Protein AF-A0A1S3TSR1-F1 (afdb_monomer_lite)

Structure (mmCIF, N/CA/C/O backbone):
data_AF-A0A1S3TSR1-F1
#
_entry.id   AF-A0A1S3TSR1-F1
#
loop_
_atom_site.group_PDB
_atom_site.id
_atom_site.type_symbol
_atom_site.label_atom_id
_atom_site.label_alt_id
_atom_site.label_comp_id
_atom_site.label_asym_id
_atom_site.label_entity_id
_atom_site.label_seq_id
_atom_site.pdbx_PDB_ins_code
_atom_site.Cartn_x
_atom_site.Cartn_y
_atom_site.Cartn_z
_atom_site.occupancy
_atom_site.B_iso_or_equiv
_atom_site.auth_seq_id
_atom_site.auth_comp_id
_atom_site.auth_asym_id
_atom_site.auth_atom_id
_atom_site.pdbx_PDB_model_num
ATOM 1 N N . MET A 1 1 ? 0.450 21.584 -17.424 1.00 34.44 1 MET A N 1
ATOM 2 C CA . MET A 1 1 ? 1.096 20.413 -16.794 1.00 34.44 1 MET A CA 1
ATOM 3 C C . MET A 1 1 ? 2.466 20.289 -17.422 1.00 34.44 1 MET A C 1
ATOM 5 O O . MET A 1 1 ? 2.518 20.176 -18.638 1.00 34.44 1 MET A O 1
ATOM 9 N N . VAL A 1 2 ? 3.541 20.398 -16.644 1.00 27.66 2 VAL A N 1
ATOM 10 C CA . VAL A 1 2 ? 4.898 20.204 -17.174 1.00 27.66 2 VAL A CA 1
ATOM 11 C C . VAL A 1 2 ? 5.293 18.773 -16.838 1.00 27.66 2 VAL A C 1
ATOM 13 O O . VAL A 1 2 ? 5.391 18.411 -15.665 1.00 27.66 2 VAL A O 1
ATOM 16 N N . VAL A 1 3 ? 5.418 17.942 -17.868 1.00 35.00 3 VAL A N 1
ATOM 17 C CA . VAL A 1 3 ? 5.901 16.567 -17.733 1.00 35.00 3 VAL A CA 1
ATOM 18 C C . VAL A 1 3 ? 7.404 16.619 -17.929 1.00 35.00 3 VAL A C 1
ATOM 20 O O . VAL A 1 3 ? 7.873 16.960 -19.011 1.00 35.00 3 VAL A O 1
ATOM 23 N N . LEU A 1 4 ? 8.148 16.324 -16.868 1.00 39.81 4 LEU A N 1
ATOM 24 C CA . LEU A 1 4 ? 9.600 16.228 -16.929 1.00 39.81 4 LEU A CA 1
ATOM 25 C C . LEU A 1 4 ? 9.956 14.748 -17.038 1.00 39.81 4 LEU A C 1
ATOM 27 O O . LEU A 1 4 ? 9.658 13.955 -16.141 1.00 39.81 4 LEU A O 1
ATOM 31 N N . GLN A 1 5 ? 10.553 14.383 -18.169 1.00 39.59 5 GLN A N 1
ATOM 32 C CA . GLN A 1 5 ? 11.158 13.071 -18.356 1.00 39.59 5 GLN A CA 1
ATOM 33 C C . GLN A 1 5 ? 12.508 13.074 -17.643 1.00 39.59 5 GLN A C 1
ATOM 35 O O . GLN A 1 5 ? 13.312 13.987 -17.828 1.00 39.59 5 GLN A O 1
ATOM 40 N N . SER A 1 6 ? 12.722 12.098 -16.766 1.00 49.84 6 SER A N 1
ATOM 41 C CA . SER A 1 6 ? 13.842 12.101 -15.825 1.00 49.84 6 SER A CA 1
ATOM 42 C C . SER A 1 6 ? 14.567 10.759 -15.835 1.00 49.84 6 SER A C 1
ATOM 44 O O . SER A 1 6 ? 13.942 9.699 -15.896 1.00 49.84 6 SER A O 1
ATOM 46 N N . PHE A 1 7 ? 15.898 10.849 -15.786 1.00 45.28 7 PHE A N 1
ATOM 47 C CA . PHE A 1 7 ? 16.837 9.730 -15.725 1.00 45.28 7 PHE A CA 1
ATOM 48 C C . PHE A 1 7 ? 17.006 9.179 -14.298 1.00 45.28 7 PHE A C 1
ATOM 50 O O . PHE A 1 7 ? 16.954 7.970 -14.100 1.00 45.28 7 PHE A O 1
ATOM 57 N N . ASP A 1 8 ? 17.155 10.059 -13.301 1.00 57.78 8 ASP A N 1
ATOM 58 C CA . ASP A 1 8 ? 17.333 9.689 -11.893 1.00 57.78 8 ASP A CA 1
ATOM 59 C C . ASP A 1 8 ? 16.329 10.445 -11.017 1.00 57.78 8 ASP A C 1
ATOM 61 O O . ASP A 1 8 ? 16.453 11.646 -10.749 1.00 57.78 8 ASP A O 1
ATOM 65 N N . ARG A 1 9 ? 15.289 9.725 -10.587 1.00 58.91 9 ARG A N 1
ATOM 66 C CA . ARG A 1 9 ? 14.217 10.285 -9.763 1.00 58.91 9 ARG A CA 1
ATOM 67 C C . ARG A 1 9 ? 14.725 10.725 -8.390 1.00 58.91 9 ARG A C 1
ATOM 69 O O . ARG A 1 9 ? 14.186 11.685 -7.853 1.00 58.91 9 ARG A O 1
ATOM 76 N N . GLY A 1 10 ? 15.719 10.041 -7.820 1.00 55.44 10 GLY A N 1
ATOM 77 C CA . GLY A 1 10 ? 16.229 10.322 -6.477 1.00 55.44 10 GLY A CA 1
ATOM 78 C C . GLY A 1 10 ? 17.026 11.621 -6.435 1.00 55.44 10 GLY A C 1
ATOM 79 O O . GLY A 1 10 ? 16.745 12.487 -5.608 1.00 55.44 10 GLY A O 1
ATOM 80 N N . VAL A 1 11 ? 17.953 11.791 -7.380 1.00 55.34 11 VAL A N 1
ATOM 81 C CA . VAL A 1 11 ? 18.793 12.997 -7.485 1.00 55.34 11 VAL A CA 1
ATOM 82 C C . VAL A 1 11 ? 17.956 14.232 -7.816 1.00 55.34 11 VAL A C 1
ATOM 84 O O . VAL A 1 11 ? 18.128 15.280 -7.195 1.00 55.34 11 VAL A O 1
ATOM 87 N N . ILE A 1 12 ? 16.993 14.109 -8.736 1.00 58.31 12 ILE A N 1
ATOM 88 C CA . ILE A 1 12 ? 16.106 15.229 -9.076 1.00 58.31 12 ILE A CA 1
ATOM 89 C C . ILE A 1 12 ? 15.157 15.546 -7.925 1.00 58.31 12 ILE A C 1
ATOM 91 O O . ILE A 1 12 ? 14.891 16.718 -7.692 1.00 58.31 12 ILE A O 1
ATOM 95 N N . GLN A 1 13 ? 14.671 14.548 -7.180 1.00 57.19 13 GLN A N 1
ATOM 96 C CA . GLN A 1 13 ? 13.851 14.801 -5.996 1.00 57.19 13 GLN A CA 1
ATOM 97 C C . GLN A 1 13 ? 14.652 15.516 -4.897 1.00 57.19 13 GLN A C 1
ATOM 99 O O . GLN A 1 13 ? 14.123 16.445 -4.297 1.00 57.19 13 GLN A O 1
ATOM 104 N N . GLY A 1 14 ? 15.920 15.146 -4.690 1.00 57.59 14 GLY A N 1
ATOM 105 C CA . GLY A 1 14 ? 16.826 15.856 -3.780 1.00 57.59 14 GLY A CA 1
ATOM 106 C C . GLY A 1 14 ? 17.041 17.311 -4.201 1.00 57.59 14 GLY A C 1
ATOM 107 O O . GLY A 1 14 ? 16.763 18.223 -3.429 1.00 57.59 14 GLY A O 1
ATOM 108 N N . TRP A 1 15 ? 17.397 17.538 -5.469 1.00 61.75 15 TRP A N 1
ATOM 109 C CA . TRP A 1 15 ? 17.515 18.888 -6.032 1.00 61.75 15 TRP A CA 1
ATOM 110 C C . TRP A 1 15 ? 16.208 19.692 -5.923 1.00 61.75 15 TRP A C 1
ATOM 112 O O . TRP A 1 15 ? 16.219 20.891 -5.652 1.00 61.75 15 TRP A O 1
ATOM 122 N N . TRP A 1 16 ? 15.062 19.034 -6.101 1.00 61.59 16 TRP A N 1
ATOM 123 C CA . TRP A 1 16 ? 13.738 19.644 -5.991 1.00 61.59 16 TRP A CA 1
ATOM 124 C C . TRP A 1 16 ? 13.422 20.142 -4.579 1.00 61.59 16 TRP A C 1
ATOM 126 O O . TRP A 1 16 ? 12.788 21.191 -4.401 1.00 61.59 16 TRP A O 1
ATOM 136 N N . ASP A 1 17 ? 13.837 19.366 -3.582 1.00 64.75 17 ASP A N 1
ATOM 137 C CA . ASP A 1 17 ? 13.679 19.704 -2.176 1.00 64.75 17 ASP A CA 1
ATOM 138 C C . ASP A 1 17 ? 14.650 20.835 -1.782 1.00 64.75 17 ASP A C 1
ATOM 140 O O . ASP A 1 17 ? 14.232 21.764 -1.084 1.00 64.75 17 ASP A O 1
ATOM 144 N N . ASP A 1 18 ? 15.870 20.851 -2.337 1.00 68.19 18 ASP A N 1
ATOM 145 C CA . ASP A 1 18 ? 16.856 21.930 -2.151 1.00 68.19 18 ASP A CA 1
ATOM 146 C C . ASP A 1 18 ? 16.359 23.285 -2.685 1.00 68.19 18 ASP A C 1
ATOM 148 O O . ASP A 1 18 ? 16.509 24.315 -2.024 1.00 68.19 18 ASP A O 1
ATOM 152 N N . ILE A 1 19 ? 15.693 23.301 -3.846 1.00 65.75 19 ILE A N 1
ATOM 153 C CA . ILE A 1 19 ? 15.094 24.527 -4.412 1.00 65.75 19 ILE A CA 1
ATOM 154 C C . ILE A 1 19 ? 13.716 24.863 -3.815 1.00 65.75 19 ILE A C 1
ATOM 156 O O . ILE A 1 19 ? 13.018 25.750 -4.315 1.00 65.75 19 ILE A O 1
ATOM 160 N N . GLN A 1 20 ? 13.280 24.143 -2.773 1.00 66.44 20 GLN A N 1
ATOM 161 C CA . GLN A 1 20 ? 11.970 24.303 -2.126 1.00 66.44 20 GLN A CA 1
ATOM 162 C C . GLN A 1 20 ? 10.791 24.315 -3.111 1.00 66.44 20 GLN A C 1
ATOM 164 O O . GLN A 1 20 ? 9.777 24.989 -2.889 1.00 66.44 20 GLN A O 1
ATOM 169 N N . LYS A 1 21 ? 10.901 23.564 -4.213 1.00 63.91 21 LYS A N 1
ATOM 170 C CA . LYS A 1 21 ? 9.884 23.512 -5.277 1.00 63.91 21 LYS A CA 1
ATOM 171 C C . LYS A 1 21 ? 9.586 24.878 -5.918 1.00 63.91 21 LYS A C 1
ATOM 173 O O . LYS A 1 21 ? 8.453 25.103 -6.361 1.00 63.91 21 LYS A O 1
ATOM 178 N N . ARG A 1 22 ? 10.564 25.787 -5.971 1.00 68.12 22 ARG A N 1
ATOM 179 C CA . ARG A 1 22 ? 10.449 27.087 -6.649 1.00 68.12 22 ARG A CA 1
ATOM 180 C C . ARG A 1 22 ? 11.323 27.148 -7.895 1.00 68.12 22 ARG A C 1
ATOM 182 O O . ARG A 1 22 ? 12.413 26.586 -7.919 1.00 68.12 22 ARG A O 1
ATOM 189 N N . TYR A 1 23 ? 10.850 27.847 -8.923 1.00 55.62 23 TYR A N 1
ATOM 190 C CA . TYR A 1 23 ? 11.657 28.160 -10.097 1.00 55.62 23 TYR A CA 1
ATOM 191 C C . TYR A 1 23 ? 12.872 29.005 -9.680 1.00 55.62 23 TYR A C 1
ATOM 193 O O . TYR A 1 23 ? 12.676 30.035 -9.031 1.00 55.62 23 TYR A O 1
ATOM 201 N N . PRO A 1 24 ? 14.102 28.624 -10.066 1.00 52.28 24 PRO A N 1
ATOM 202 C CA . PRO A 1 24 ? 15.311 29.355 -9.679 1.00 52.28 24 PRO A CA 1
ATOM 203 C C . PRO A 1 24 ? 15.335 30.814 -10.151 1.00 52.28 24 PRO A C 1
ATOM 205 O O . PRO A 1 24 ? 15.912 31.663 -9.483 1.00 52.28 24 PRO A O 1
ATOM 208 N N . GLU A 1 25 ? 14.695 31.107 -11.286 1.00 56.38 25 GLU A N 1
ATOM 209 C CA . GLU A 1 25 ? 14.712 32.439 -11.903 1.00 56.38 25 GLU A CA 1
ATOM 210 C C . GLU A 1 25 ? 13.485 33.284 -11.547 1.00 56.38 25 GLU A C 1
ATOM 212 O O . GLU A 1 25 ? 13.599 34.487 -11.330 1.00 56.38 25 GLU A O 1
ATOM 217 N N . THR A 1 26 ? 12.301 32.669 -11.475 1.00 64.00 26 THR A N 1
ATOM 218 C CA . THR A 1 26 ? 11.035 33.396 -11.279 1.00 64.00 26 THR A CA 1
ATOM 219 C C . THR A 1 26 ? 10.489 33.293 -9.856 1.00 64.00 26 THR A C 1
ATOM 221 O O . THR A 1 26 ? 9.516 33.967 -9.530 1.00 64.00 26 THR A O 1
ATOM 224 N N . TYR A 1 27 ? 11.090 32.457 -9.000 1.00 65.00 27 TYR A N 1
ATOM 225 C CA . TYR A 1 27 ? 10.651 32.154 -7.629 1.00 65.00 27 TYR A CA 1
ATOM 226 C C . TYR A 1 27 ? 9.207 31.637 -7.499 1.00 65.00 27 TYR A C 1
ATOM 228 O O . TYR A 1 27 ? 8.696 31.475 -6.386 1.00 65.00 27 TYR A O 1
ATOM 236 N N . GLU A 1 28 ? 8.544 31.322 -8.612 1.00 64.12 28 GLU A N 1
ATOM 237 C CA . GLU A 1 28 ? 7.201 30.756 -8.610 1.00 64.12 28 GLU A CA 1
ATOM 238 C C . GLU A 1 28 ? 7.218 29.297 -8.143 1.00 64.12 28 GLU A C 1
ATOM 240 O O . GLU A 1 28 ? 8.151 28.546 -8.417 1.00 64.12 28 GLU A O 1
ATOM 245 N N . VAL A 1 29 ? 6.171 28.867 -7.438 1.00 58.09 29 VAL A N 1
ATOM 246 C CA . VAL A 1 29 ? 6.057 27.488 -6.944 1.00 58.09 29 VAL A CA 1
ATOM 247 C C . VAL A 1 29 ? 5.534 26.578 -8.054 1.00 58.09 29 VAL A C 1
ATOM 249 O O . VAL A 1 29 ? 4.511 26.870 -8.682 1.00 58.09 29 VAL A O 1
ATOM 252 N N . PHE A 1 30 ? 6.186 25.437 -8.263 1.00 52.12 30 PHE A N 1
ATOM 253 C CA . PHE A 1 30 ? 5.723 24.427 -9.209 1.00 52.12 30 PHE A CA 1
ATOM 254 C C . PHE A 1 30 ? 4.353 23.864 -8.797 1.00 52.12 30 PHE A C 1
ATOM 256 O O . PHE A 1 30 ? 4.220 23.179 -7.784 1.00 52.12 30 PHE A O 1
ATOM 263 N N . LYS A 1 31 ? 3.317 24.134 -9.603 1.00 46.41 31 LYS A N 1
ATOM 264 C CA . LYS A 1 31 ? 1.931 23.744 -9.285 1.00 46.41 31 LYS A CA 1
ATOM 265 C C . LYS A 1 31 ? 1.630 22.267 -9.573 1.00 46.41 31 LYS A C 1
ATOM 267 O O . LYS A 1 31 ? 0.867 21.661 -8.830 1.00 46.41 31 LYS A O 1
ATOM 272 N N . HIS A 1 32 ? 2.234 21.672 -10.609 1.00 45.09 32 HIS A N 1
ATOM 273 C CA . HIS A 1 32 ? 2.012 20.270 -10.999 1.00 45.09 32 HIS A CA 1
ATOM 274 C C . HIS A 1 32 ? 3.241 19.672 -11.694 1.00 45.09 32 HIS A C 1
ATOM 276 O O . HIS A 1 32 ? 3.494 19.989 -12.858 1.00 45.09 32 HIS A O 1
ATOM 282 N N . CYS A 1 33 ? 3.950 18.772 -11.008 1.00 46.09 33 CYS A N 1
ATOM 283 C CA . CYS A 1 33 ? 5.111 18.068 -11.552 1.00 46.09 33 CYS A CA 1
ATOM 284 C C . CYS A 1 33 ? 4.938 16.564 -11.372 1.00 46.09 33 CYS A C 1
ATOM 286 O O . CYS A 1 33 ? 4.858 16.059 -10.253 1.00 46.09 33 CYS A O 1
ATOM 288 N N . VAL A 1 34 ? 4.850 15.862 -12.498 1.00 46.03 34 VAL A N 1
ATOM 289 C CA . VAL A 1 34 ? 4.818 14.402 -12.558 1.00 46.03 34 VAL A CA 1
ATOM 290 C C . VAL A 1 34 ? 6.132 13.976 -13.193 1.00 46.03 34 VAL A C 1
ATOM 292 O O . VAL A 1 34 ? 6.377 14.276 -14.360 1.00 46.03 34 VAL A O 1
ATOM 295 N N . LEU A 1 35 ? 6.986 13.325 -12.403 1.00 48.75 35 LEU A N 1
ATOM 296 C CA . LEU A 1 35 ? 8.205 12.696 -12.901 1.00 48.75 35 LEU A CA 1
ATOM 297 C C . LEU A 1 35 ? 7.817 11.360 -13.527 1.00 48.75 35 LEU A C 1
ATOM 299 O O . LEU A 1 35 ? 7.278 10.488 -12.841 1.00 48.75 35 LEU A O 1
ATOM 303 N N . VAL A 1 36 ? 8.071 11.223 -14.824 1.00 43.84 36 VAL A N 1
ATOM 304 C CA . VAL A 1 36 ? 7.844 9.977 -15.558 1.00 43.84 36 VAL A CA 1
ATOM 305 C C . VAL A 1 36 ? 9.209 9.333 -15.817 1.00 43.84 36 VAL A C 1
ATOM 307 O O . VAL A 1 36 ? 10.061 9.988 -16.427 1.00 43.84 36 VAL A O 1
ATOM 310 N N . PRO A 1 37 ? 9.445 8.092 -15.349 1.00 48.28 37 PRO A N 1
ATOM 311 C CA . PRO A 1 37 ? 10.683 7.372 -15.632 1.00 48.28 37 PRO A CA 1
ATOM 312 C C . PRO A 1 37 ? 10.842 7.159 -17.138 1.00 48.28 37 PRO A C 1
ATOM 314 O O . PRO A 1 37 ? 9.899 6.716 -17.796 1.00 48.28 37 PRO A O 1
ATOM 317 N N . HIS A 1 38 ? 12.025 7.444 -17.683 1.00 52.28 38 HIS A N 1
ATOM 318 C CA . HIS A 1 38 ? 12.330 7.187 -19.091 1.00 52.28 38 HIS A CA 1
ATOM 319 C C . HIS A 1 38 ? 13.396 6.090 -19.216 1.00 52.28 38 HIS A C 1
ATOM 321 O O . HIS A 1 38 ? 14.578 6.370 -19.403 1.00 52.28 38 HIS A O 1
ATOM 327 N N . PHE A 1 39 ? 12.979 4.825 -19.119 1.00 52.81 39 PHE A N 1
ATOM 328 C CA . PHE A 1 39 ? 13.877 3.656 -19.091 1.00 52.81 39 PHE A CA 1
ATOM 329 C C . PHE A 1 39 ? 14.803 3.550 -20.316 1.00 52.81 39 PHE A C 1
ATOM 331 O O . PHE A 1 39 ? 15.956 3.154 -20.191 1.00 52.81 39 PHE A O 1
ATOM 338 N N . LEU A 1 40 ? 14.352 3.989 -21.496 1.00 50.41 40 LEU A N 1
ATOM 339 C CA . LEU A 1 40 ? 15.194 4.046 -22.700 1.00 50.41 40 LEU A CA 1
ATOM 340 C C . LEU A 1 40 ? 16.336 5.062 -22.574 1.00 50.41 40 LEU A C 1
ATOM 342 O O . LEU A 1 40 ? 17.454 4.803 -23.002 1.00 50.41 40 LEU A O 1
ATOM 346 N N . LEU A 1 41 ? 16.052 6.203 -21.941 1.00 56.62 41 LEU A N 1
ATOM 347 C CA . LEU A 1 41 ? 17.056 7.235 -21.675 1.00 56.62 41 LEU A CA 1
ATOM 348 C C . LEU A 1 41 ? 17.984 6.744 -20.561 1.00 56.62 41 LEU A C 1
ATOM 350 O O . LEU A 1 41 ? 19.174 7.037 -20.576 1.00 56.62 41 LEU A O 1
ATOM 354 N N . GLN A 1 42 ? 17.446 5.938 -19.639 1.00 55.16 42 GLN A N 1
ATOM 355 C CA . GLN A 1 42 ? 18.217 5.273 -18.604 1.00 55.16 42 GLN A CA 1
ATOM 356 C C . GLN A 1 42 ? 19.276 4.327 -19.167 1.00 55.16 42 GLN A C 1
ATOM 358 O O . GLN A 1 42 ? 20.449 4.411 -18.802 1.00 55.16 42 GLN A O 1
ATOM 363 N N . ASN A 1 43 ? 18.882 3.483 -20.113 1.00 55.94 43 ASN A N 1
ATOM 364 C CA . ASN A 1 43 ? 19.804 2.568 -20.774 1.00 55.94 43 ASN A CA 1
ATOM 365 C C . ASN A 1 43 ? 20.824 3.330 -21.627 1.00 55.94 43 ASN A C 1
ATOM 367 O O . ASN A 1 43 ? 22.017 3.084 -21.502 1.00 55.94 43 ASN A O 1
ATOM 371 N N . GLN A 1 44 ? 20.387 4.336 -22.392 1.00 64.00 44 GLN A N 1
ATOM 372 C CA . GLN A 1 44 ? 21.291 5.143 -23.220 1.00 64.00 44 GLN A CA 1
ATOM 373 C C . GLN A 1 44 ? 22.344 5.902 -22.407 1.00 64.00 44 GLN A C 1
ATOM 375 O O . GLN A 1 44 ? 23.513 5.923 -22.789 1.00 64.00 44 GLN A O 1
ATOM 380 N N . ILE A 1 45 ? 21.961 6.506 -21.280 1.00 63.81 45 ILE A N 1
ATOM 381 C CA . ILE A 1 45 ? 22.913 7.181 -20.391 1.00 63.81 45 ILE A CA 1
ATOM 382 C C . ILE A 1 45 ? 23.817 6.153 -19.703 1.00 63.81 45 ILE A C 1
ATOM 384 O O . ILE A 1 45 ? 25.012 6.400 -19.580 1.00 63.81 45 ILE A O 1
ATOM 388 N N . SER A 1 46 ? 23.298 4.981 -19.316 1.00 63.12 46 SER A N 1
ATOM 389 C CA . SER A 1 46 ? 24.125 3.908 -18.751 1.00 63.12 46 SER A CA 1
ATOM 390 C C . SER A 1 46 ? 25.184 3.410 -19.731 1.00 63.12 46 SER A C 1
ATOM 392 O O . SER A 1 46 ? 26.351 3.273 -19.362 1.00 63.12 46 SER A O 1
ATOM 394 N N . ASP A 1 47 ? 24.802 3.198 -20.985 1.00 70.31 47 ASP A N 1
ATOM 395 C CA . ASP A 1 47 ? 25.710 2.744 -22.033 1.00 70.31 47 ASP A CA 1
ATOM 396 C C . ASP A 1 47 ? 26.731 3.826 -22.391 1.00 70.31 47 ASP A C 1
ATOM 398 O O . ASP A 1 47 ? 27.920 3.533 -22.522 1.00 70.31 47 ASP A O 1
ATOM 402 N N . TRP A 1 48 ? 26.308 5.092 -22.447 1.00 79.38 48 TRP A N 1
ATOM 403 C CA . TRP A 1 48 ? 27.220 6.219 -22.627 1.00 79.38 48 TRP A CA 1
ATOM 404 C C . TRP A 1 48 ? 28.229 6.326 -21.475 1.00 79.38 48 TRP A C 1
ATOM 406 O O . TRP A 1 48 ? 29.425 6.461 -21.726 1.00 79.38 48 TRP A O 1
ATOM 416 N N . CYS A 1 49 ? 27.784 6.204 -20.223 1.00 71.75 49 CYS A N 1
ATOM 417 C CA . CYS A 1 49 ? 28.647 6.227 -19.040 1.00 71.75 49 CYS A CA 1
ATOM 418 C C . CYS A 1 49 ? 29.699 5.107 -19.074 1.00 71.75 49 CYS A C 1
ATOM 420 O O . CYS A 1 49 ? 30.885 5.384 -18.889 1.00 71.75 49 CYS A O 1
ATOM 422 N N . LYS A 1 50 ? 29.299 3.871 -19.414 1.00 79.12 50 LYS A N 1
ATOM 423 C CA . LYS A 1 50 ? 30.224 2.733 -19.585 1.00 79.12 50 LYS A CA 1
ATOM 424 C C . LYS A 1 50 ? 31.251 2.982 -20.689 1.00 79.12 50 LYS A C 1
ATOM 426 O O . LYS A 1 50 ? 32.432 2.709 -20.495 1.00 79.12 50 LYS A O 1
ATOM 431 N N . LEU A 1 51 ? 30.811 3.509 -21.833 1.00 79.62 51 LEU A N 1
ATOM 432 C CA . LEU A 1 51 ? 31.681 3.796 -22.979 1.00 79.62 51 LEU A CA 1
ATOM 433 C C . LEU A 1 51 ? 32.680 4.927 -22.702 1.00 79.62 51 LEU A C 1
ATOM 435 O O . LEU A 1 51 ? 33.768 4.927 -23.272 1.00 79.62 51 LEU A O 1
ATOM 439 N N . ASN A 1 52 ? 32.325 5.874 -21.832 1.00 82.88 52 ASN A N 1
ATOM 440 C CA . ASN A 1 52 ? 33.149 7.043 -21.519 1.00 82.88 52 ASN A CA 1
ATOM 441 C C . ASN A 1 52 ? 33.891 6.929 -20.176 1.00 82.88 52 ASN A C 1
ATOM 443 O O . ASN A 1 52 ? 34.547 7.884 -19.768 1.00 82.88 52 ASN A O 1
ATOM 447 N N . GLY A 1 53 ? 33.801 5.783 -19.487 1.00 77.62 53 GLY A N 1
ATOM 448 C CA . GLY A 1 53 ? 34.451 5.568 -18.188 1.00 77.62 53 GLY A CA 1
ATOM 449 C C . GLY A 1 53 ? 33.959 6.518 -17.092 1.00 77.62 53 GLY A C 1
ATOM 450 O O . GLY A 1 53 ? 34.712 6.845 -16.179 1.00 77.62 53 GLY A O 1
ATOM 451 N N . VAL A 1 54 ? 32.720 7.003 -17.209 1.00 76.81 54 VAL A N 1
ATOM 452 C CA . VAL A 1 54 ? 32.083 7.873 -16.218 1.00 76.81 54 VAL A CA 1
ATOM 453 C C . VAL A 1 54 ? 31.241 6.997 -15.305 1.00 76.81 54 VAL A C 1
ATOM 455 O O . VAL A 1 54 ? 30.259 6.405 -15.753 1.00 76.81 54 VAL A O 1
ATOM 458 N N . ASP A 1 55 ? 31.601 6.932 -14.027 1.00 65.44 55 ASP A N 1
ATOM 459 C CA . ASP A 1 55 ? 30.787 6.235 -13.038 1.00 65.44 55 ASP A CA 1
ATOM 460 C C . ASP A 1 55 ? 29.451 6.962 -12.861 1.00 65.44 55 ASP A C 1
ATOM 462 O O . ASP A 1 55 ? 29.388 8.171 -12.617 1.00 65.44 55 ASP A O 1
ATOM 466 N N . LEU A 1 56 ? 28.360 6.212 -12.996 1.00 60.50 56 LEU A N 1
ATOM 467 C CA . LEU A 1 56 ? 27.039 6.699 -12.621 1.00 60.50 56 LEU A CA 1
ATOM 468 C C . LEU A 1 56 ? 27.049 7.051 -11.132 1.00 60.50 56 LEU A C 1
ATOM 470 O O . LEU A 1 56 ? 27.605 6.272 -10.355 1.00 60.50 56 LEU A O 1
ATOM 474 N N . PRO A 1 57 ? 26.415 8.165 -10.709 1.00 52.81 57 PRO A N 1
ATOM 475 C CA . PRO A 1 57 ? 26.226 8.433 -9.296 1.00 52.81 57 PRO A CA 1
ATOM 476 C C . PRO A 1 57 ? 25.456 7.254 -8.708 1.00 52.81 57 PRO A C 1
ATOM 478 O O . PRO A 1 57 ? 24.255 7.095 -8.919 1.00 52.81 57 PRO A O 1
ATOM 481 N N . THR A 1 58 ? 26.161 6.379 -7.999 1.00 45.84 58 THR A N 1
ATOM 482 C CA . THR A 1 58 ? 25.519 5.367 -7.182 1.00 45.84 58 THR A CA 1
ATOM 483 C C . THR A 1 58 ? 24.682 6.140 -6.182 1.00 45.84 58 THR A C 1
ATOM 485 O O . THR A 1 58 ? 25.234 6.921 -5.404 1.00 45.84 58 THR A O 1
ATOM 488 N N . THR A 1 59 ? 23.361 5.951 -6.184 1.00 49.41 59 THR A N 1
ATOM 489 C CA . THR A 1 59 ? 22.571 6.212 -4.981 1.00 49.41 59 THR A CA 1
ATOM 490 C C . THR A 1 59 ? 23.261 5.432 -3.876 1.00 49.41 59 THR A C 1
ATOM 492 O O . THR A 1 59 ? 23.125 4.211 -3.825 1.00 49.41 59 THR A O 1
ATOM 495 N N . HIS A 1 60 ? 24.089 6.106 -3.077 1.00 45.53 60 HIS A N 1
ATOM 496 C CA . HIS A 1 60 ? 24.715 5.506 -1.916 1.00 45.53 60 HIS A CA 1
ATOM 497 C C . HIS A 1 60 ? 23.553 5.043 -1.045 1.00 45.53 60 HIS A C 1
ATOM 499 O O . HIS A 1 60 ? 22.844 5.867 -0.465 1.00 45.53 60 HIS A O 1
ATOM 505 N N . GLU A 1 61 ? 23.282 3.735 -1.052 1.00 54.94 61 GLU A N 1
ATOM 506 C CA . GLU A 1 61 ? 22.320 3.146 -0.136 1.00 54.94 61 GLU A CA 1
ATOM 507 C C . GLU A 1 61 ? 22.826 3.509 1.259 1.00 54.94 61 GLU A C 1
ATOM 509 O O . GLU A 1 61 ? 23.933 3.139 1.642 1.00 54.94 61 GLU A O 1
ATOM 514 N N . GLU A 1 62 ? 22.061 4.334 1.969 1.00 63.72 62 GLU A N 1
ATOM 515 C CA . GLU A 1 62 ? 22.396 4.810 3.305 1.00 63.72 62 GLU A CA 1
ATOM 516 C C . GLU A 1 62 ? 22.645 3.593 4.206 1.00 63.72 62 GLU A C 1
ATOM 518 O O . GLU A 1 62 ? 21.709 2.889 4.606 1.00 63.72 62 GLU A O 1
ATOM 523 N N . GLU A 1 63 ? 23.917 3.295 4.478 1.00 69.25 63 GLU A N 1
ATOM 524 C CA . GLU A 1 63 ? 24.283 2.140 5.284 1.00 69.25 63 GLU A CA 1
ATOM 525 C C . GLU A 1 63 ? 23.825 2.363 6.725 1.00 69.25 63 GLU A C 1
ATOM 527 O O . GLU A 1 63 ? 24.336 3.210 7.459 1.00 69.25 63 GLU A O 1
ATOM 532 N N . LEU A 1 64 ? 22.840 1.573 7.152 1.00 83.56 64 LEU A N 1
ATOM 533 C CA . LEU A 1 64 ? 22.354 1.629 8.524 1.00 83.56 64 LEU A CA 1
ATOM 534 C C . LEU A 1 64 ? 23.440 1.191 9.506 1.00 83.56 64 LEU A C 1
ATOM 536 O O . LEU A 1 64 ? 23.934 0.051 9.449 1.00 83.56 64 LEU A O 1
ATOM 540 N N . THR A 1 65 ? 23.697 2.049 10.496 1.00 88.38 65 THR A N 1
ATOM 541 C CA . THR A 1 65 ? 24.536 1.704 11.644 1.00 88.38 65 THR A CA 1
ATOM 542 C C . THR A 1 65 ? 23.987 0.462 12.353 1.00 88.38 65 THR A C 1
ATOM 544 O O . THR A 1 65 ? 22.789 0.142 12.323 1.00 88.38 65 THR A O 1
ATOM 547 N N . LYS A 1 66 ? 24.880 -0.284 13.012 1.00 88.00 66 LYS A N 1
ATOM 548 C CA . LYS A 1 66 ? 24.494 -1.466 13.795 1.00 88.00 66 LYS A CA 1
ATOM 549 C C . LYS A 1 66 ? 23.486 -1.111 14.895 1.00 88.00 66 LYS A C 1
ATOM 551 O O . LYS A 1 66 ? 22.564 -1.880 15.141 1.00 88.00 66 LYS A O 1
ATOM 556 N N . GLU A 1 67 ? 23.632 0.063 15.500 1.00 88.81 67 GLU A N 1
ATOM 557 C CA . GLU A 1 67 ? 22.745 0.577 16.546 1.00 88.81 67 GLU A CA 1
ATOM 558 C C . GLU A 1 67 ? 21.330 0.828 16.024 1.00 88.81 67 GLU A C 1
ATOM 560 O O . GLU A 1 67 ? 20.370 0.323 16.607 1.00 88.81 67 GLU A O 1
ATOM 565 N N . THR A 1 68 ? 21.183 1.512 14.884 1.00 88.75 68 THR A N 1
ATOM 566 C CA . THR A 1 68 ? 19.867 1.751 14.274 1.00 8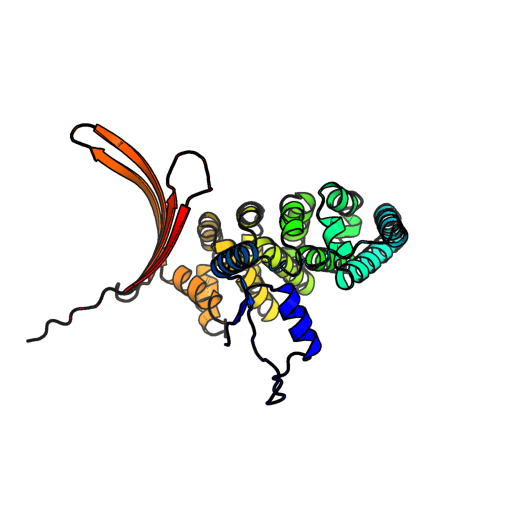8.75 68 THR A CA 1
ATOM 567 C C . THR A 1 68 ? 19.189 0.436 13.897 1.00 88.75 68 THR A C 1
ATOM 569 O O . THR A 1 68 ? 18.004 0.249 14.170 1.00 88.75 68 THR A O 1
ATOM 572 N N . ARG A 1 69 ? 19.943 -0.521 13.342 1.00 90.69 69 ARG A N 1
ATOM 573 C CA . ARG A 1 69 ? 19.420 -1.857 13.018 1.00 90.69 69 ARG A CA 1
ATOM 574 C C . ARG A 1 69 ? 18.935 -2.601 14.266 1.00 90.69 69 ARG A C 1
ATOM 576 O O . ARG A 1 69 ? 17.845 -3.168 14.244 1.00 90.69 69 ARG A O 1
ATOM 583 N N . ASN A 1 70 ? 19.703 -2.566 15.355 1.00 91.62 70 ASN A N 1
ATOM 584 C CA . ASN A 1 70 ? 19.309 -3.177 16.627 1.00 91.62 70 ASN A CA 1
ATOM 585 C C . ASN A 1 70 ? 18.066 -2.504 17.225 1.00 91.62 70 ASN A C 1
ATOM 587 O O . ASN A 1 70 ? 17.193 -3.201 17.738 1.00 91.62 70 ASN A O 1
ATOM 591 N N . SER A 1 71 ? 17.957 -1.176 17.113 1.00 94.25 71 SER A N 1
ATOM 592 C CA . SER A 1 71 ? 16.765 -0.437 17.542 1.00 94.25 71 SER A CA 1
ATOM 593 C C . SER A 1 71 ? 15.519 -0.898 16.779 1.00 94.25 71 SER A C 1
ATOM 595 O O . SER A 1 71 ? 14.516 -1.249 17.394 1.00 94.25 71 SER A O 1
ATOM 597 N N . ILE A 1 72 ? 15.600 -1.028 15.449 1.00 94.69 72 ILE A N 1
ATOM 598 C CA . ILE A 1 72 ? 14.481 -1.520 14.624 1.00 94.69 72 ILE A CA 1
ATOM 599 C C . ILE A 1 72 ? 14.069 -2.937 15.031 1.00 94.69 72 ILE A C 1
ATOM 601 O O . ILE A 1 72 ? 12.879 -3.215 15.159 1.00 94.69 72 ILE A O 1
ATOM 605 N N . ILE A 1 73 ? 15.032 -3.829 15.278 1.00 93.06 73 ILE A N 1
ATOM 606 C CA . ILE A 1 73 ? 14.741 -5.192 15.749 1.00 93.06 73 ILE A CA 1
ATOM 607 C C . ILE A 1 73 ? 14.025 -5.153 17.108 1.00 93.06 73 ILE A C 1
ATOM 609 O O . ILE A 1 73 ? 13.031 -5.854 17.292 1.00 93.06 73 ILE A O 1
ATOM 613 N N . ALA A 1 74 ? 14.469 -4.302 18.037 1.00 94.69 74 ALA A N 1
ATOM 614 C CA . ALA A 1 74 ? 13.807 -4.129 19.328 1.00 94.69 74 ALA A CA 1
ATOM 615 C C . ALA A 1 74 ? 12.373 -3.584 19.180 1.00 94.69 74 ALA A C 1
ATOM 617 O O . ALA A 1 74 ? 11.475 -4.026 19.896 1.00 94.69 74 ALA A O 1
ATOM 618 N N . LEU A 1 75 ? 12.128 -2.670 18.233 1.00 96.94 75 LEU A N 1
ATOM 619 C CA . LEU A 1 75 ? 10.781 -2.178 17.923 1.00 96.94 75 LEU A CA 1
ATOM 620 C C . LEU A 1 75 ? 9.885 -3.283 17.358 1.00 96.94 75 LEU A C 1
ATOM 622 O O . LEU A 1 75 ? 8.741 -3.411 17.787 1.00 96.94 75 LEU A O 1
ATOM 626 N N . LEU A 1 76 ? 10.405 -4.126 16.465 1.00 94.94 76 LEU A N 1
ATOM 627 C CA . LEU A 1 76 ? 9.658 -5.276 15.946 1.00 94.94 76 LEU A CA 1
ATOM 628 C C . LEU A 1 76 ? 9.301 -6.272 17.056 1.00 94.94 76 LEU A C 1
ATOM 630 O O . LEU A 1 76 ? 8.187 -6.781 17.080 1.00 94.94 76 LEU A O 1
ATOM 634 N N . MET A 1 77 ? 10.190 -6.495 18.028 1.00 93.12 77 MET A N 1
ATOM 635 C CA . MET A 1 77 ? 9.870 -7.317 19.202 1.00 93.12 77 MET A CA 1
ATOM 636 C C . MET A 1 77 ? 8.766 -6.692 20.067 1.00 93.12 77 MET A C 1
ATOM 638 O O . MET A 1 77 ? 7.904 -7.412 20.571 1.00 93.12 77 MET A O 1
ATOM 642 N N . LYS A 1 78 ? 8.744 -5.358 20.207 1.00 94.25 78 LYS A N 1
ATOM 643 C CA . LYS A 1 78 ? 7.681 -4.642 20.934 1.00 94.25 78 LYS A CA 1
ATOM 644 C C . LYS A 1 78 ? 6.303 -4.775 20.276 1.00 94.25 78 LYS A C 1
ATOM 646 O O . LYS A 1 78 ? 5.303 -4.673 20.983 1.00 94.25 78 LYS A O 1
ATOM 651 N N . LEU A 1 79 ? 6.228 -5.068 18.973 1.00 93.44 79 LEU A N 1
ATOM 652 C CA . LEU A 1 79 ? 4.955 -5.380 18.307 1.00 93.44 79 LEU A CA 1
ATOM 653 C C . LEU A 1 79 ? 4.310 -6.672 18.831 1.00 93.44 79 LEU A C 1
ATOM 655 O O . LEU A 1 79 ? 3.116 -6.869 18.639 1.00 93.44 79 LEU A O 1
ATOM 659 N N . SER A 1 80 ? 5.055 -7.540 19.515 1.00 91.81 80 SER A N 1
ATOM 660 C CA . SER A 1 80 ? 4.519 -8.755 20.149 1.00 91.81 80 SER A CA 1
ATOM 661 C C . SER A 1 80 ? 4.100 -8.551 21.610 1.00 91.81 80 SER A C 1
ATOM 663 O O . SER A 1 80 ? 3.707 -9.515 22.264 1.00 91.81 80 SER A O 1
ATOM 665 N N . LEU A 1 81 ? 4.224 -7.330 22.146 1.00 90.50 81 LEU A N 1
ATOM 666 C CA . LEU A 1 81 ? 3.890 -7.000 23.535 1.00 90.50 81 LEU A CA 1
ATOM 667 C C . LEU A 1 81 ? 2.456 -6.450 23.644 1.00 90.50 81 LEU A C 1
ATOM 669 O O . LEU A 1 81 ? 1.593 -6.789 22.834 1.00 90.50 81 LEU A O 1
ATOM 673 N N . SER A 1 82 ? 2.164 -5.641 24.667 1.00 89.50 82 SER A N 1
ATOM 674 C CA . SER A 1 82 ? 0.809 -5.138 24.893 1.00 89.50 82 SER A CA 1
ATOM 675 C C . SER A 1 82 ? 0.454 -3.974 23.957 1.00 89.50 82 SER A C 1
ATOM 677 O O . SER A 1 82 ? 1.320 -3.360 23.332 1.00 89.50 82 SER A O 1
ATOM 679 N N . THR A 1 83 ? -0.841 -3.688 23.794 1.00 88.12 83 THR A N 1
ATOM 680 C CA . THR A 1 83 ? -1.347 -2.743 22.779 1.00 88.12 83 THR A CA 1
ATOM 681 C C . THR A 1 83 ? -0.693 -1.347 22.826 1.00 88.12 83 THR A C 1
ATOM 683 O O . THR A 1 83 ? -0.409 -0.797 21.759 1.00 88.12 83 THR A O 1
ATOM 686 N N . PRO A 1 84 ? -0.409 -0.743 24.000 1.00 90.06 84 PRO A N 1
ATOM 687 C CA . PRO A 1 84 ? 0.358 0.500 24.086 1.00 90.06 84 PRO A CA 1
ATOM 688 C C . PRO A 1 84 ? 1.786 0.396 23.533 1.00 90.06 84 PRO A C 1
ATOM 690 O O . PRO A 1 84 ? 2.198 1.277 22.775 1.00 90.06 84 PRO A O 1
ATOM 693 N N . GLU A 1 85 ? 2.535 -0.669 23.845 1.00 92.56 85 GLU A N 1
ATOM 694 C CA . GLU A 1 85 ? 3.871 -0.890 23.277 1.00 92.56 85 GLU A CA 1
ATOM 695 C C . GLU A 1 85 ? 3.803 -1.124 21.770 1.00 92.56 85 GLU A C 1
ATOM 697 O O . GLU A 1 85 ? 4.635 -0.578 21.044 1.00 92.56 85 GLU A O 1
ATOM 702 N N . GLN A 1 86 ? 2.798 -1.866 21.292 1.00 92.62 86 GLN A N 1
ATOM 703 C CA . GLN A 1 86 ? 2.566 -2.069 19.860 1.00 92.62 86 GLN A CA 1
ATOM 704 C C . GLN A 1 86 ? 2.362 -0.731 19.140 1.00 92.62 86 GLN A C 1
ATOM 706 O O . GLN A 1 86 ? 3.031 -0.454 18.143 1.00 92.62 86 GLN A O 1
ATOM 711 N N . LYS A 1 87 ? 1.471 0.125 19.664 1.00 92.69 87 LYS A N 1
ATOM 712 C CA . LYS A 1 87 ? 1.206 1.465 19.115 1.00 92.69 87 LYS A CA 1
ATOM 713 C C . LYS A 1 87 ? 2.460 2.339 19.125 1.00 92.69 87 LYS A C 1
ATOM 715 O O . LYS A 1 87 ? 2.776 2.971 18.118 1.00 92.69 87 LYS A O 1
ATOM 720 N N . GLY A 1 88 ? 3.185 2.366 20.245 1.00 94.38 88 GLY A N 1
ATOM 721 C CA . GLY A 1 88 ? 4.421 3.140 20.377 1.00 94.38 88 GLY A CA 1
ATOM 722 C C . GLY A 1 88 ? 5.493 2.695 19.383 1.00 94.38 88 GLY A C 1
ATOM 723 O O . GLY A 1 88 ? 6.063 3.526 18.677 1.00 94.38 88 GLY A O 1
ATOM 724 N N . ALA A 1 89 ? 5.708 1.383 19.269 1.00 96.38 89 ALA A N 1
ATOM 725 C CA . ALA A 1 89 ? 6.680 0.814 18.346 1.00 96.38 89 ALA A CA 1
ATOM 726 C C . ALA A 1 89 ? 6.327 1.102 16.882 1.00 96.38 89 ALA A C 1
ATOM 728 O O . ALA A 1 89 ? 7.197 1.494 16.105 1.00 96.38 89 ALA A O 1
ATOM 729 N N . LEU A 1 90 ? 5.051 0.969 16.510 1.00 96.12 90 LEU A N 1
ATOM 730 C CA . LEU A 1 90 ? 4.597 1.247 15.151 1.00 96.12 90 LEU A CA 1
ATOM 731 C C . LEU A 1 90 ? 4.791 2.721 14.767 1.00 96.12 90 LEU A C 1
ATOM 733 O O . LEU A 1 90 ? 5.281 3.011 13.673 1.00 96.12 90 LEU A O 1
ATOM 737 N N . LYS A 1 91 ? 4.475 3.655 15.673 1.00 95.88 91 LYS A N 1
ATOM 738 C CA . LYS A 1 91 ? 4.706 5.093 15.456 1.00 95.88 91 LYS A CA 1
ATOM 739 C C . LYS A 1 91 ? 6.184 5.416 15.265 1.00 95.88 91 LYS A C 1
ATOM 741 O O . LYS A 1 91 ? 6.531 6.203 14.385 1.00 95.88 91 LYS A O 1
ATOM 746 N N . GLU A 1 92 ? 7.060 4.799 16.051 1.00 96.56 92 GLU A N 1
ATOM 747 C CA . GLU A 1 92 ? 8.505 4.992 15.919 1.00 96.56 92 GLU A CA 1
ATOM 748 C C . GLU A 1 92 ? 9.031 4.424 14.591 1.00 96.56 92 GLU A C 1
ATOM 750 O O . GLU A 1 92 ? 9.754 5.112 13.867 1.00 96.56 92 GLU A O 1
ATOM 755 N N . LEU A 1 93 ? 8.574 3.230 14.194 1.00 97.12 93 LEU A N 1
ATOM 756 C CA . LEU A 1 93 ? 8.877 2.655 12.878 1.00 97.12 93 LEU A CA 1
ATOM 757 C C . LEU A 1 93 ? 8.420 3.571 11.732 1.00 97.12 93 LEU A C 1
ATOM 759 O O . LEU A 1 93 ? 9.164 3.748 10.767 1.00 97.12 93 LEU A O 1
ATOM 763 N N . CYS A 1 94 ? 7.246 4.205 11.844 1.00 94.88 94 CYS A N 1
ATOM 764 C CA . CYS A 1 94 ? 6.769 5.177 10.854 1.00 94.88 94 CYS A CA 1
ATOM 765 C C . CYS A 1 94 ? 7.731 6.359 10.699 1.00 94.88 94 CYS A C 1
ATOM 767 O O . CYS A 1 94 ? 8.060 6.733 9.572 1.00 94.88 94 CYS A O 1
ATOM 769 N N . GLN A 1 95 ? 8.182 6.938 11.816 1.00 93.94 95 GLN A N 1
ATOM 770 C CA . GLN A 1 95 ? 9.098 8.082 11.817 1.00 93.94 95 GLN A CA 1
ATOM 771 C C . GLN A 1 95 ? 10.465 7.715 11.230 1.00 93.94 95 GLN A C 1
ATOM 773 O O . GLN A 1 95 ? 11.037 8.487 10.457 1.00 93.94 95 GLN A O 1
ATOM 778 N N . LEU A 1 96 ? 10.973 6.524 11.556 1.00 93.69 96 LEU A N 1
ATOM 779 C CA . LEU A 1 96 ? 12.233 6.013 11.016 1.00 93.69 96 LEU A CA 1
ATOM 780 C C . LEU A 1 96 ? 12.139 5.766 9.504 1.00 93.69 96 LEU A C 1
ATOM 782 O O . LEU A 1 96 ? 12.990 6.241 8.752 1.00 93.69 96 LEU A O 1
ATOM 786 N N . ALA A 1 97 ? 11.075 5.101 9.044 1.00 91.69 97 ALA A N 1
ATOM 787 C CA . ALA A 1 97 ? 10.844 4.836 7.623 1.00 91.69 97 ALA A CA 1
ATOM 788 C C . ALA A 1 97 ? 10.603 6.115 6.805 1.00 91.69 97 ALA A C 1
ATOM 790 O O . ALA A 1 97 ? 10.915 6.151 5.615 1.00 91.69 97 ALA A O 1
ATOM 791 N N . GLN A 1 98 ? 10.071 7.173 7.424 1.00 90.44 98 GLN A N 1
ATOM 792 C CA . GLN A 1 98 ? 9.924 8.481 6.789 1.00 90.44 98 GLN A CA 1
ATOM 793 C C . GLN A 1 98 ? 11.290 9.140 6.539 1.00 90.44 98 GLN A C 1
ATOM 795 O 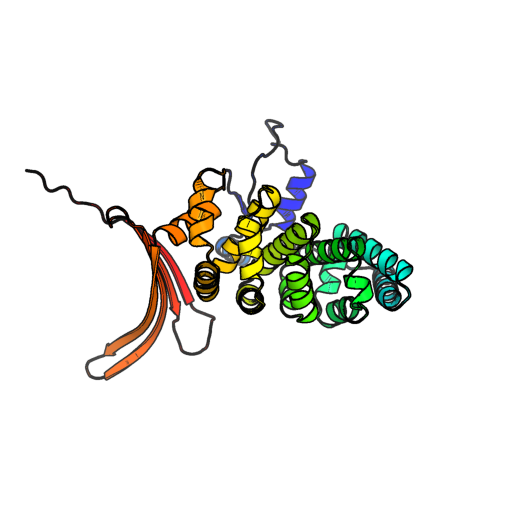O . GLN A 1 98 ? 11.542 9.638 5.442 1.00 90.44 98 GLN A O 1
ATOM 800 N N . ARG A 1 99 ? 12.172 9.140 7.546 1.00 87.69 99 ARG A N 1
ATOM 801 C CA . ARG A 1 99 ? 13.412 9.937 7.550 1.00 87.69 99 ARG A CA 1
ATOM 802 C C . ARG A 1 99 ? 14.613 9.248 6.912 1.00 87.69 99 ARG A C 1
ATOM 804 O O . ARG A 1 99 ? 15.472 9.945 6.393 1.00 87.69 99 ARG A O 1
ATOM 811 N N . SER A 1 100 ? 14.676 7.918 6.943 1.00 85.56 100 SER A N 1
ATOM 812 C CA . SER A 1 100 ? 15.854 7.170 6.493 1.00 85.56 100 SER A CA 1
ATOM 813 C C . SER A 1 100 ? 15.521 6.226 5.345 1.00 85.56 100 SER A C 1
ATOM 815 O O . SER A 1 100 ? 14.598 5.406 5.411 1.00 85.56 100 SER A O 1
ATOM 817 N N . SER A 1 101 ? 16.305 6.342 4.277 1.00 85.69 101 SER A N 1
ATOM 818 C CA . SER A 1 101 ? 16.218 5.453 3.122 1.00 85.69 101 SER A CA 1
ATOM 819 C C . SER A 1 101 ? 16.725 4.054 3.456 1.00 85.69 101 SER A C 1
ATOM 821 O O . SER A 1 101 ? 16.085 3.078 3.065 1.00 85.69 101 SER A O 1
ATOM 823 N N . GLY A 1 102 ? 17.775 3.956 4.278 1.00 87.75 102 GLY A N 1
ATOM 824 C CA . GLY A 1 102 ? 18.315 2.686 4.755 1.00 87.75 102 GLY A CA 1
ATOM 825 C C . GLY A 1 102 ? 17.282 1.866 5.531 1.00 87.75 102 GLY A C 1
ATOM 826 O O . GLY A 1 102 ? 17.193 0.649 5.354 1.00 87.75 102 GLY A O 1
ATOM 827 N N . VAL A 1 103 ? 16.432 2.525 6.334 1.00 90.25 103 VAL A N 1
ATOM 828 C CA . VAL A 1 103 ? 15.318 1.860 7.040 1.00 90.25 103 VAL A CA 1
ATOM 829 C C . VAL A 1 103 ? 14.333 1.268 6.045 1.00 90.25 103 VAL A C 1
ATOM 831 O O . VAL A 1 103 ? 13.952 0.110 6.190 1.00 90.25 103 VAL A O 1
ATOM 834 N N . ARG A 1 104 ? 13.953 2.015 5.004 1.00 92.44 104 ARG A N 1
ATOM 835 C CA . ARG A 1 104 ? 13.074 1.484 3.955 1.00 92.44 104 ARG A CA 1
ATOM 836 C C . ARG A 1 104 ? 13.720 0.282 3.268 1.00 92.44 104 ARG A C 1
ATOM 838 O O . ARG A 1 104 ? 13.062 -0.746 3.156 1.00 92.44 104 ARG A O 1
ATOM 845 N N . THR A 1 105 ? 14.994 0.368 2.887 1.00 90.06 105 THR A N 1
ATOM 846 C CA . THR A 1 105 ? 15.731 -0.738 2.250 1.00 90.06 105 THR A CA 1
ATOM 847 C C . THR A 1 105 ? 15.777 -1.988 3.130 1.00 90.06 105 THR A C 1
ATOM 849 O O . THR A 1 105 ? 15.646 -3.101 2.626 1.00 90.06 105 THR A O 1
ATOM 852 N N . LEU A 1 106 ? 15.894 -1.834 4.454 1.00 90.75 106 LEU A N 1
ATOM 853 C CA . LEU A 1 106 ? 15.892 -2.963 5.387 1.00 90.75 106 LEU A CA 1
ATOM 854 C C . LEU A 1 106 ? 14.602 -3.795 5.297 1.00 90.75 106 LEU A C 1
ATOM 856 O O . LEU A 1 106 ? 14.671 -5.022 5.347 1.00 90.75 106 LEU A O 1
ATOM 860 N N . PHE A 1 107 ? 13.448 -3.146 5.129 1.00 92.12 107 PHE A N 1
ATOM 861 C CA . PHE A 1 107 ? 12.153 -3.816 4.958 1.00 92.12 107 PHE A CA 1
ATOM 862 C C . PHE A 1 107 ? 11.937 -4.398 3.549 1.00 92.12 107 PHE A C 1
ATOM 864 O O . PHE A 1 107 ? 10.920 -5.044 3.310 1.00 92.12 107 PHE A O 1
ATOM 871 N N . GLY A 1 108 ? 12.900 -4.263 2.634 1.00 87.50 108 GLY A N 1
ATOM 872 C CA . GLY A 1 108 ? 12.919 -4.930 1.328 1.00 87.50 108 GLY A CA 1
ATOM 873 C C . GLY A 1 108 ? 13.283 -6.414 1.392 1.00 87.50 108 GLY A C 1
ATOM 874 O O . GLY A 1 108 ? 14.011 -6.906 0.536 1.00 87.50 108 GLY A O 1
ATOM 875 N N . LYS A 1 109 ? 12.849 -7.117 2.443 1.00 88.75 109 LYS A N 1
ATOM 876 C CA . LYS A 1 109 ? 13.086 -8.548 2.672 1.00 88.75 109 LYS A CA 1
ATOM 877 C C . LYS A 1 109 ? 11.834 -9.175 3.269 1.00 88.75 109 LYS A C 1
ATOM 879 O O . LYS A 1 109 ? 11.293 -8.634 4.234 1.00 88.75 109 LYS A O 1
ATOM 884 N N . ILE A 1 110 ? 11.452 -10.355 2.777 1.00 88.19 110 ILE A N 1
ATOM 885 C CA . ILE A 1 110 ? 10.264 -11.102 3.236 1.00 88.19 110 ILE A CA 1
ATOM 886 C C . ILE A 1 110 ? 10.247 -11.238 4.764 1.00 88.19 110 ILE A C 1
ATOM 888 O O . ILE A 1 110 ? 9.280 -10.832 5.399 1.00 88.19 110 ILE A O 1
ATOM 892 N N . GLN A 1 111 ? 11.360 -11.665 5.371 1.00 91.25 111 GLN A N 1
ATOM 893 C CA . GLN A 1 111 ? 11.456 -11.855 6.823 1.00 91.25 111 GLN A CA 1
ATOM 894 C C . GLN A 1 111 ? 11.127 -10.590 7.633 1.00 91.25 111 GLN A C 1
ATOM 896 O O . GLN A 1 111 ? 10.551 -10.670 8.714 1.00 91.25 111 GLN A O 1
ATOM 901 N N . MET A 1 112 ? 11.495 -9.407 7.136 1.00 93.19 112 MET A N 1
ATOM 902 C CA . MET A 1 112 ? 11.228 -8.152 7.844 1.00 93.19 112 MET A CA 1
ATOM 903 C C . MET A 1 112 ? 9.749 -7.773 7.766 1.00 93.19 112 MET A C 1
ATOM 905 O O . MET A 1 112 ? 9.191 -7.287 8.750 1.00 93.19 112 MET A O 1
ATOM 909 N N . ILE A 1 113 ? 9.108 -8.041 6.626 1.00 94.44 113 ILE A N 1
ATOM 910 C CA . ILE A 1 113 ? 7.662 -7.877 6.460 1.00 94.44 113 ILE A CA 1
ATOM 911 C C . ILE A 1 113 ? 6.900 -8.871 7.345 1.00 94.44 113 ILE A C 1
ATOM 913 O O . ILE A 1 113 ? 5.946 -8.493 8.022 1.00 94.44 113 ILE A O 1
ATOM 917 N N . GLU A 1 114 ? 7.349 -10.123 7.416 1.00 92.62 114 GLU A N 1
ATOM 918 C CA . GLU A 1 114 ? 6.762 -11.130 8.302 1.00 92.62 114 GLU A CA 1
ATOM 919 C C . GLU A 1 114 ? 6.899 -10.746 9.775 1.00 92.62 114 GLU A C 1
ATOM 921 O O . GLU A 1 114 ? 5.923 -10.829 10.516 1.00 92.62 114 GLU A O 1
ATOM 926 N N . ASN A 1 115 ? 8.061 -10.240 10.192 1.00 92.94 115 ASN A N 1
ATOM 927 C CA . ASN A 1 115 ? 8.274 -9.769 11.562 1.00 92.94 115 ASN A CA 1
ATOM 928 C C . ASN A 1 115 ? 7.393 -8.559 11.915 1.00 92.94 115 ASN A C 1
ATOM 930 O O . ASN A 1 115 ? 7.035 -8.391 13.078 1.00 92.94 115 ASN A O 1
ATOM 934 N N . LEU A 1 116 ? 7.034 -7.724 10.933 1.00 94.81 116 LEU A N 1
ATOM 935 C CA . LEU A 1 116 ? 6.083 -6.626 11.113 1.00 94.81 116 LEU A CA 1
ATOM 936 C C . LEU A 1 116 ? 4.645 -7.140 11.261 1.00 94.81 116 LEU A C 1
ATOM 938 O O . LEU A 1 116 ? 3.909 -6.652 12.113 1.00 94.81 116 LEU A O 1
ATOM 942 N N . MET A 1 117 ? 4.242 -8.106 10.431 1.00 94.00 117 MET A N 1
ATOM 943 C CA . MET A 1 117 ? 2.838 -8.515 10.297 1.00 94.00 117 MET A CA 1
ATOM 944 C C . MET A 1 117 ? 2.432 -9.680 11.204 1.00 94.00 117 MET A C 1
ATOM 946 O O . MET A 1 117 ? 1.269 -9.775 11.592 1.00 94.00 117 MET A O 1
ATOM 950 N N . HIS A 1 118 ? 3.348 -10.589 11.541 1.00 91.94 118 HIS A N 1
ATOM 951 C CA . HIS A 1 118 ? 3.066 -11.760 12.375 1.00 91.94 118 HIS A CA 1
ATOM 952 C C . HIS A 1 118 ? 2.543 -11.406 13.779 1.00 91.94 118 HIS A C 1
ATOM 954 O O . HIS A 1 118 ? 1.575 -12.040 14.199 1.00 91.94 118 HIS A O 1
ATOM 960 N N . PRO A 1 119 ? 3.103 -10.408 14.492 1.00 87.69 119 PRO A N 1
ATOM 961 C CA . PRO A 1 119 ? 2.642 -10.046 15.834 1.00 87.69 119 PRO A CA 1
ATOM 962 C C . PRO A 1 119 ? 1.254 -9.394 15.880 1.00 87.69 119 PRO A C 1
ATOM 964 O O . PRO A 1 119 ? 0.667 -9.253 16.953 1.00 87.69 119 PRO A O 1
ATOM 967 N N . LEU A 1 120 ? 0.731 -8.954 14.731 1.00 88.81 120 LEU A N 1
ATOM 968 C CA . LEU A 1 120 ? -0.491 -8.163 14.672 1.00 88.81 120 LEU A CA 1
ATOM 969 C C . LEU A 1 120 ? -1.721 -9.065 14.778 1.00 88.81 120 LEU A C 1
ATOM 971 O O . LEU A 1 120 ? -1.933 -9.966 13.967 1.00 88.81 120 LEU A O 1
ATOM 975 N N . SER A 1 121 ? -2.549 -8.791 15.783 1.00 85.75 121 SER A N 1
ATOM 976 C CA . SER A 1 121 ? -3.795 -9.514 16.036 1.00 85.75 121 SER A CA 1
ATOM 977 C C . SER A 1 121 ? -5.004 -8.767 15.468 1.00 85.75 121 SER A C 1
ATOM 979 O O . SER A 1 121 ? -4.947 -7.560 15.222 1.00 85.75 121 SER A O 1
ATOM 981 N N . SER A 1 122 ? -6.139 -9.457 15.329 1.00 82.25 122 SER A N 1
ATOM 982 C CA . SER A 1 122 ? -7.412 -8.821 14.956 1.00 82.25 122 SER A CA 1
ATOM 983 C C . SER A 1 122 ? -7.810 -7.689 15.911 1.00 82.25 122 SER A C 1
ATOM 985 O O . SER A 1 122 ? -8.380 -6.696 15.467 1.00 82.25 122 SER A O 1
ATOM 987 N N . VAL A 1 123 ? -7.459 -7.799 17.198 1.00 80.50 123 VAL A N 1
ATOM 988 C CA . VAL A 1 123 ? -7.716 -6.770 18.217 1.00 80.50 123 VAL A CA 1
ATOM 989 C C . VAL A 1 123 ? -6.930 -5.496 17.911 1.00 80.50 123 VAL A C 1
ATOM 991 O O . VAL A 1 123 ? -7.507 -4.412 17.891 1.00 80.50 123 VAL A O 1
ATOM 994 N N . SER A 1 124 ? -5.635 -5.616 17.616 1.00 81.81 124 SER A N 1
ATOM 995 C CA . SER A 1 124 ? -4.786 -4.470 17.265 1.00 81.81 124 SER A CA 1
ATOM 996 C C . SER A 1 124 ? -5.258 -3.807 15.966 1.00 81.81 124 SER A C 1
ATOM 998 O O . SER A 1 124 ? -5.310 -2.586 15.868 1.00 81.81 124 SER A O 1
ATOM 1000 N N . LEU A 1 125 ? -5.661 -4.610 14.977 1.00 85.38 125 LEU A N 1
ATOM 1001 C CA . LEU A 1 125 ? -6.120 -4.127 13.670 1.00 85.38 125 LEU A CA 1
ATOM 1002 C C . LEU A 1 125 ? -7.527 -3.505 13.699 1.00 85.38 125 LEU A C 1
ATOM 1004 O O . LEU A 1 125 ? -7.889 -2.787 12.762 1.00 85.38 125 LEU A O 1
ATOM 1008 N N . ALA A 1 126 ? -8.323 -3.758 14.741 1.00 87.00 126 ALA A N 1
ATOM 1009 C CA . ALA A 1 126 ? -9.621 -3.113 14.945 1.00 87.00 126 ALA A CA 1
ATOM 1010 C C . ALA A 1 126 ? -9.488 -1.657 15.430 1.00 87.00 126 ALA A C 1
ATOM 1012 O O . ALA A 1 126 ? -10.387 -0.844 15.210 1.00 87.00 126 ALA A O 1
ATOM 1013 N N . ASP A 1 127 ? -8.362 -1.305 16.056 1.00 90.44 127 ASP A N 1
ATOM 1014 C CA . ASP A 1 127 ? -8.089 0.058 16.497 1.00 90.44 127 ASP A CA 1
ATOM 1015 C C . ASP A 1 127 ? -7.811 0.978 15.295 1.00 90.44 127 ASP A C 1
ATOM 1017 O O . ASP A 1 127 ? -6.930 0.737 14.466 1.00 90.44 127 ASP A O 1
ATOM 1021 N N . THR A 1 128 ? -8.594 2.054 15.184 1.00 91.88 128 THR A N 1
ATOM 1022 C CA . THR A 1 128 ? -8.554 2.950 14.015 1.00 91.88 128 THR A CA 1
ATOM 1023 C C . THR A 1 128 ? -7.248 3.742 13.929 1.00 91.88 128 THR A C 1
ATOM 1025 O O . THR A 1 128 ? -6.763 4.015 12.831 1.00 91.88 128 THR A O 1
ATOM 1028 N N . GLU A 1 129 ? -6.666 4.120 15.065 1.00 91.25 129 GLU A N 1
ATOM 1029 C CA . GLU A 1 129 ? -5.401 4.857 15.108 1.00 91.25 129 GLU A CA 1
ATOM 1030 C C . GLU A 1 129 ? -4.243 3.951 14.674 1.00 91.25 129 GLU A C 1
ATOM 1032 O O . GLU A 1 129 ? -3.501 4.293 13.755 1.00 91.25 129 GLU A O 1
ATOM 1037 N N . PHE A 1 130 ? -4.170 2.746 15.242 1.00 92.44 130 PHE A N 1
ATOM 1038 C CA . PHE A 1 130 ? -3.185 1.729 14.886 1.00 92.44 130 PHE A CA 1
ATOM 1039 C C . PHE A 1 130 ? -3.252 1.374 13.397 1.00 92.44 130 PHE A C 1
ATOM 1041 O O . PHE A 1 130 ? -2.231 1.326 12.711 1.00 92.44 130 PHE A O 1
ATOM 1048 N N . ARG A 1 131 ? -4.465 1.186 12.865 1.00 93.75 131 ARG A N 1
ATOM 1049 C CA . ARG A 1 131 ? -4.691 0.931 11.438 1.00 93.75 131 ARG A CA 1
ATOM 1050 C C . ARG A 1 131 ? -4.160 2.069 10.560 1.00 93.75 131 ARG A C 1
ATOM 1052 O O . ARG A 1 131 ? -3.530 1.804 9.538 1.00 93.75 131 ARG A O 1
ATOM 1059 N N . ASN A 1 132 ? -4.386 3.325 10.951 1.00 94.00 132 ASN A N 1
ATOM 1060 C CA . ASN A 1 132 ? -3.868 4.489 10.228 1.00 94.00 132 ASN A CA 1
ATOM 1061 C C . ASN A 1 132 ? -2.336 4.557 10.241 1.00 94.00 132 ASN A C 1
ATOM 1063 O O . ASN A 1 132 ? -1.742 4.842 9.197 1.00 94.00 132 ASN A O 1
ATOM 1067 N N . ASP A 1 133 ? -1.710 4.280 11.386 1.00 94.88 133 ASP A N 1
ATOM 1068 C CA . ASP A 1 133 ? -0.251 4.248 11.516 1.00 94.88 133 ASP A CA 1
ATOM 1069 C C . ASP A 1 133 ? 0.349 3.112 10.675 1.00 94.88 133 ASP A C 1
ATOM 1071 O O . ASP A 1 133 ? 1.330 3.317 9.961 1.00 94.88 133 ASP A O 1
ATOM 1075 N N . LEU A 1 134 ? -0.286 1.935 10.653 1.00 97.00 134 LEU A N 1
ATOM 1076 C CA . LEU A 1 134 ? 0.185 0.810 9.843 1.00 97.00 134 LEU A CA 1
ATOM 1077 C C . LEU A 1 134 ? 0.086 1.124 8.348 1.00 97.00 134 LEU A C 1
ATOM 1079 O O . LEU A 1 134 ? 1.038 0.898 7.604 1.00 97.00 134 LEU A O 1
ATOM 1083 N N . LEU A 1 135 ? -1.033 1.706 7.907 1.00 97.38 135 LEU A N 1
ATOM 1084 C CA . LEU A 1 135 ? -1.190 2.170 6.526 1.00 97.38 135 LEU A CA 1
ATOM 1085 C C . LEU A 1 135 ? -0.124 3.204 6.147 1.00 97.38 135 LEU A C 1
ATOM 1087 O O . LEU A 1 135 ? 0.403 3.153 5.036 1.00 97.38 135 LEU A O 1
ATOM 1091 N N . LEU A 1 136 ? 0.215 4.118 7.060 1.00 95.12 136 LEU A N 1
ATOM 1092 C CA . LEU A 1 136 ? 1.260 5.116 6.843 1.00 95.12 136 LEU A CA 1
ATOM 1093 C C . LEU A 1 136 ? 2.649 4.473 6.725 1.00 95.12 136 LEU A C 1
ATOM 1095 O O . LEU A 1 136 ? 3.397 4.816 5.808 1.00 95.12 136 LEU A O 1
ATOM 1099 N N . LEU A 1 137 ? 2.979 3.516 7.597 1.00 97.38 137 LEU A N 1
ATOM 1100 C CA . LEU A 1 137 ? 4.228 2.762 7.499 1.00 97.38 137 LEU A CA 1
ATOM 1101 C C . LEU A 1 137 ? 4.334 2.065 6.141 1.00 97.38 137 LEU A C 1
ATOM 1103 O O . LEU A 1 137 ? 5.334 2.237 5.447 1.00 97.38 137 LEU A O 1
ATOM 1107 N N . LEU A 1 138 ? 3.291 1.339 5.727 1.00 97.69 138 LEU A N 1
ATOM 1108 C CA . LEU A 1 138 ? 3.259 0.655 4.431 1.00 97.69 138 LEU A CA 1
ATOM 1109 C C . LEU A 1 138 ? 3.470 1.632 3.266 1.00 97.69 138 LEU A C 1
ATOM 1111 O O . LEU A 1 138 ? 4.205 1.314 2.332 1.00 97.69 138 LEU A O 1
ATOM 1115 N N . GLN A 1 139 ? 2.902 2.842 3.335 1.00 92.31 139 GLN A N 1
ATOM 1116 C CA . GLN A 1 139 ? 3.155 3.882 2.333 1.00 92.31 139 GLN A CA 1
ATOM 1117 C C . GLN A 1 139 ? 4.623 4.306 2.302 1.00 92.31 139 GLN A C 1
ATOM 1119 O O . GLN A 1 139 ? 5.211 4.315 1.219 1.00 92.31 139 GLN A O 1
ATOM 1124 N N . HIS A 1 140 ? 5.232 4.594 3.457 1.00 91.56 140 HIS A N 1
ATOM 1125 C CA . HIS A 1 140 ? 6.653 4.949 3.530 1.00 91.56 140 HIS A CA 1
ATOM 1126 C C . HIS A 1 140 ? 7.550 3.833 2.985 1.00 91.56 140 HIS A C 1
ATOM 1128 O O . HIS A 1 140 ? 8.463 4.103 2.205 1.00 91.56 140 HIS A O 1
ATOM 1134 N N . LEU A 1 141 ? 7.270 2.577 3.337 1.00 93.81 141 LEU A N 1
ATOM 1135 C CA . LEU A 1 141 ? 8.021 1.428 2.832 1.00 93.81 141 LEU A CA 1
ATOM 1136 C C . LEU A 1 141 ? 7.848 1.251 1.319 1.00 93.81 141 LEU A C 1
ATOM 1138 O O . LEU A 1 141 ? 8.815 0.929 0.633 1.00 93.81 141 LEU A O 1
ATOM 1142 N N . SER A 1 142 ? 6.651 1.521 0.791 1.00 90.56 142 SER A N 1
ATOM 1143 C CA . SER A 1 142 ? 6.333 1.406 -0.637 1.00 90.56 142 SER A CA 1
ATOM 1144 C C . SER A 1 142 ? 6.926 2.506 -1.515 1.00 90.56 142 SER A C 1
ATOM 1146 O O . SER A 1 142 ? 6.734 2.475 -2.724 1.00 90.56 142 SER A O 1
ATOM 1148 N N . VAL A 1 143 ? 7.639 3.490 -0.960 1.00 84.69 143 VAL A N 1
ATOM 1149 C CA . VAL A 1 143 ? 8.355 4.476 -1.789 1.00 84.69 143 VAL A CA 1
ATOM 1150 C C . VAL A 1 143 ? 9.430 3.790 -2.643 1.00 84.69 143 VAL A C 1
ATOM 1152 O O . VAL A 1 143 ? 9.694 4.237 -3.758 1.00 84.69 143 VAL A O 1
ATOM 1155 N N . LEU A 1 144 ? 10.009 2.687 -2.152 1.00 81.88 144 LEU A N 1
ATOM 1156 C CA . LEU A 1 144 ? 10.980 1.876 -2.883 1.00 81.88 144 LEU A CA 1
ATOM 1157 C C . LEU A 1 144 ? 10.285 0.755 -3.659 1.00 81.88 144 LEU A C 1
ATOM 1159 O O . LEU A 1 144 ? 9.593 -0.076 -3.071 1.00 81.88 144 LEU A O 1
ATOM 1163 N N . ASP A 1 145 ? 10.531 0.680 -4.966 1.00 80.19 145 ASP A N 1
ATOM 1164 C CA . ASP A 1 145 ? 9.931 -0.343 -5.830 1.00 80.19 145 ASP A CA 1
ATOM 1165 C C . ASP A 1 145 ? 10.309 -1.767 -5.398 1.00 80.19 145 ASP A C 1
ATOM 1167 O O . ASP A 1 145 ? 9.435 -2.624 -5.314 1.00 80.19 145 ASP A O 1
ATOM 1171 N N . LYS A 1 146 ? 11.566 -1.999 -4.987 1.00 83.69 146 LYS A N 1
ATOM 1172 C CA . LYS A 1 146 ? 12.020 -3.297 -4.448 1.00 83.69 146 LYS A CA 1
ATOM 1173 C C . LYS A 1 146 ? 11.143 -3.796 -3.289 1.00 83.69 146 LYS A C 1
ATOM 1175 O O . LYS A 1 146 ? 10.877 -4.987 -3.185 1.00 83.69 146 LYS A O 1
ATOM 1180 N N . ASN A 1 147 ? 10.657 -2.891 -2.436 1.00 89.69 147 ASN A N 1
ATOM 1181 C CA . ASN A 1 147 ? 9.820 -3.258 -1.293 1.00 89.69 147 ASN A CA 1
ATOM 1182 C C . ASN A 1 147 ? 8.399 -3.625 -1.713 1.00 89.69 147 ASN A C 1
ATOM 1184 O O . ASN A 1 147 ? 7.773 -4.468 -1.077 1.00 89.69 147 ASN A O 1
ATOM 1188 N N . LYS A 1 148 ? 7.874 -2.986 -2.765 1.00 89.38 148 LYS A N 1
ATOM 1189 C CA . LYS A 1 148 ? 6.493 -3.195 -3.213 1.00 89.38 148 LYS A CA 1
ATOM 1190 C C . LYS A 1 148 ? 6.228 -4.647 -3.594 1.00 89.38 148 LYS A C 1
ATOM 1192 O O . LYS A 1 148 ? 5.103 -5.079 -3.386 1.00 89.38 148 LYS A O 1
ATOM 1197 N N . ILE A 1 149 ? 7.225 -5.367 -4.117 1.00 88.00 149 ILE A N 1
ATOM 1198 C CA . ILE A 1 149 ? 7.115 -6.796 -4.453 1.00 88.00 149 ILE A CA 1
ATOM 1199 C C . ILE A 1 149 ? 6.744 -7.582 -3.190 1.00 88.00 149 ILE A C 1
ATOM 1201 O O . ILE A 1 149 ? 5.645 -8.115 -3.085 1.00 88.00 149 ILE A O 1
ATOM 1205 N N . PHE A 1 150 ? 7.594 -7.523 -2.161 1.00 93.38 150 PHE A N 1
ATOM 1206 C CA . PHE A 1 150 ? 7.375 -8.249 -0.906 1.00 93.38 150 PHE A CA 1
ATOM 1207 C C . PHE A 1 150 ? 6.133 -7.785 -0.138 1.00 93.38 150 PHE A C 1
ATOM 1209 O O . PHE A 1 150 ? 5.474 -8.584 0.523 1.00 93.38 150 PHE A O 1
ATOM 1216 N N . LEU A 1 151 ? 5.807 -6.491 -0.204 1.00 95.75 151 LEU A N 1
ATOM 1217 C CA . LEU A 1 151 ? 4.599 -5.949 0.418 1.00 95.75 151 LEU A CA 1
ATOM 1218 C C . LEU A 1 151 ? 3.321 -6.429 -0.287 1.00 95.75 151 LEU A C 1
ATOM 1220 O O . LEU A 1 151 ? 2.330 -6.696 0.388 1.00 95.75 151 LEU A O 1
ATOM 1224 N N . GLY A 1 152 ? 3.339 -6.507 -1.621 1.00 93.62 152 GLY A N 1
ATOM 1225 C CA . GLY A 1 152 ? 2.206 -6.944 -2.437 1.00 93.62 152 GLY A CA 1
ATOM 1226 C C . GLY A 1 152 ? 1.980 -8.454 -2.394 1.00 93.62 152 GLY A C 1
ATOM 1227 O O . GLY A 1 152 ? 0.835 -8.889 -2.360 1.00 93.62 152 GLY A O 1
ATOM 1228 N N . GLU A 1 153 ? 3.050 -9.247 -2.327 1.00 93.50 153 GLU A N 1
ATOM 1229 C CA . GLU A 1 153 ? 2.990 -10.713 -2.215 1.00 93.50 153 GLU A CA 1
ATOM 1230 C C . GLU A 1 153 ? 2.576 -11.200 -0.819 1.00 93.50 153 GLU A C 1
ATOM 1232 O O . GLU A 1 153 ? 2.146 -12.341 -0.653 1.00 93.50 153 GLU A O 1
ATOM 1237 N N . ASN A 1 154 ? 2.672 -10.347 0.205 1.00 95.44 154 ASN A N 1
ATOM 1238 C CA . ASN A 1 154 ? 2.294 -10.727 1.557 1.00 95.44 154 ASN A CA 1
ATOM 1239 C C . ASN A 1 154 ? 0.765 -10.769 1.730 1.00 95.44 154 ASN A C 1
ATOM 1241 O O . ASN A 1 154 ? 0.094 -9.737 1.819 1.00 95.44 154 ASN A O 1
ATOM 1245 N N . GLU A 1 155 ? 0.219 -11.979 1.872 1.00 94.00 155 GLU A N 1
ATOM 1246 C CA . GLU A 1 155 ? -1.222 -12.219 2.013 1.00 94.00 155 GLU A CA 1
ATOM 1247 C C . GLU A 1 155 ? -1.850 -11.438 3.179 1.00 94.00 155 GLU A C 1
ATOM 1249 O O . GLU A 1 155 ? -2.903 -10.819 3.015 1.00 94.00 155 GLU A O 1
ATOM 1254 N N . LYS A 1 156 ? -1.190 -11.386 4.347 1.00 95.12 156 LYS A N 1
ATOM 1255 C CA . LYS A 1 156 ? -1.709 -10.652 5.514 1.00 95.12 156 LYS A CA 1
ATOM 1256 C C . LYS A 1 156 ? -1.840 -9.155 5.236 1.00 95.12 156 LYS A C 1
ATOM 1258 O O . LYS A 1 156 ? -2.812 -8.548 5.684 1.00 95.12 156 LYS A O 1
ATOM 1263 N N . ILE A 1 157 ? -0.896 -8.560 4.501 1.00 97.12 157 ILE A N 1
ATOM 1264 C CA . ILE A 1 157 ? -0.984 -7.154 4.081 1.00 97.12 157 ILE A CA 1
ATOM 1265 C C . ILE A 1 157 ? -2.150 -6.969 3.115 1.00 97.12 157 ILE A C 1
ATOM 1267 O O . ILE A 1 157 ? -2.949 -6.056 3.309 1.00 97.12 157 ILE A O 1
ATOM 1271 N N . MET A 1 158 ? -2.289 -7.838 2.115 1.00 96.81 158 MET A N 1
ATOM 1272 C CA . MET A 1 158 ? -3.377 -7.732 1.142 1.00 96.81 158 MET A CA 1
ATOM 1273 C C . MET A 1 158 ? -4.757 -7.847 1.799 1.00 96.81 158 MET A C 1
ATOM 1275 O O . MET A 1 158 ? -5.619 -6.996 1.563 1.00 96.81 158 MET A O 1
ATOM 1279 N N . VAL A 1 159 ? -4.944 -8.817 2.697 1.00 95.81 159 VAL A N 1
ATOM 1280 C CA . VAL A 1 159 ? -6.174 -8.961 3.494 1.00 95.81 159 VAL A CA 1
ATOM 1281 C C . VAL A 1 159 ? -6.418 -7.717 4.352 1.00 95.81 159 VAL A C 1
ATOM 1283 O O . VAL A 1 159 ? -7.531 -7.191 4.367 1.00 95.81 159 VAL A O 1
ATOM 1286 N N . PHE A 1 160 ? -5.382 -7.198 5.017 1.00 97.19 160 PHE A N 1
ATOM 1287 C CA . PHE A 1 160 ? -5.474 -5.982 5.826 1.00 97.19 160 PHE A CA 1
ATOM 1288 C C . PHE A 1 160 ? -5.865 -4.739 5.008 1.00 97.19 160 PHE A C 1
ATOM 1290 O O . PHE A 1 160 ? -6.682 -3.931 5.463 1.00 97.19 160 PHE A O 1
ATOM 1297 N N . LEU A 1 161 ? -5.312 -4.567 3.803 1.00 97.94 161 LEU A N 1
ATOM 1298 C CA . LEU A 1 161 ? -5.634 -3.442 2.921 1.00 97.94 161 LEU A CA 1
ATOM 1299 C C . LEU A 1 161 ? -7.084 -3.516 2.436 1.00 97.94 161 LEU A C 1
ATOM 1301 O O . LEU A 1 161 ? -7.794 -2.511 2.485 1.00 97.94 161 LEU A O 1
ATOM 1305 N N . VAL A 1 162 ? -7.545 -4.704 2.035 1.00 97.56 162 VAL A N 1
ATOM 1306 C CA . VAL A 1 162 ? -8.939 -4.926 1.624 1.00 97.56 162 VAL A CA 1
ATOM 1307 C C . VAL A 1 162 ? -9.900 -4.714 2.795 1.00 97.56 162 VAL A C 1
ATOM 1309 O O . VAL A 1 162 ? -10.930 -4.068 2.623 1.00 97.56 162 VAL A O 1
ATOM 1312 N N . ASP A 1 163 ? -9.568 -5.190 3.997 1.00 96.38 163 ASP A N 1
ATOM 1313 C CA . ASP A 1 163 ? -10.360 -4.915 5.202 1.00 96.38 163 ASP A CA 1
ATOM 1314 C C . ASP A 1 163 ? -10.388 -3.414 5.541 1.00 96.38 163 ASP A C 1
ATOM 1316 O O . ASP A 1 163 ? -11.418 -2.863 5.925 1.00 96.38 163 ASP A O 1
ATOM 1320 N N . SER A 1 164 ? -9.279 -2.706 5.326 1.00 97.31 164 SER A N 1
ATOM 1321 C CA . SER A 1 164 ? -9.196 -1.254 5.527 1.00 97.31 164 SER A CA 1
ATOM 1322 C C . SER A 1 164 ? -10.035 -0.451 4.537 1.00 97.31 164 SER A C 1
ATOM 1324 O O . SER A 1 164 ? -10.606 0.566 4.933 1.00 97.31 164 SER A O 1
ATOM 1326 N N . LEU A 1 165 ? -10.216 -0.929 3.303 1.00 96.94 165 LEU A N 1
ATOM 1327 C CA . LEU A 1 165 ? -11.176 -0.341 2.361 1.00 96.94 165 LEU A CA 1
ATOM 1328 C C . LEU A 1 165 ? -12.640 -0.485 2.818 1.00 96.94 165 LEU A C 1
ATOM 1330 O O . LEU A 1 165 ? -13.482 0.294 2.381 1.00 96.94 165 LEU A O 1
ATOM 1334 N N . LYS A 1 166 ? -12.952 -1.434 3.710 1.00 95.00 166 LYS A N 1
ATOM 1335 C CA . LYS A 1 166 ? -14.304 -1.643 4.269 1.00 95.00 166 LYS A CA 1
ATOM 1336 C C . LYS A 1 166 ? -14.572 -0.835 5.541 1.00 95.00 166 LYS A C 1
ATOM 1338 O O . LYS A 1 166 ? -15.670 -0.903 6.086 1.00 95.00 166 LYS A O 1
ATOM 1343 N N . SER A 1 167 ? -13.578 -0.108 6.054 1.00 93.56 167 SER A N 1
ATOM 1344 C CA . SER A 1 167 ? -13.700 0.626 7.317 1.00 93.56 167 SER A CA 1
ATOM 1345 C C . SER A 1 167 ? -14.806 1.683 7.260 1.00 93.56 167 SER A C 1
ATOM 1347 O O . SER A 1 167 ? -14.963 2.363 6.249 1.00 93.56 167 SER A O 1
ATOM 1349 N N . CYS A 1 168 ? -15.505 1.917 8.375 1.00 90.31 168 CYS A N 1
ATOM 1350 C CA . CYS A 1 168 ? -16.432 3.046 8.508 1.00 90.31 168 CYS A CA 1
ATOM 1351 C C . CYS A 1 168 ? -15.714 4.412 8.461 1.00 90.31 168 CYS A C 1
ATOM 1353 O O . CYS A 1 168 ? -16.344 5.425 8.162 1.00 90.31 168 CYS A O 1
ATOM 1355 N N . SER A 1 169 ? -14.399 4.456 8.711 1.00 92.56 169 SER A N 1
ATOM 1356 C CA . SER A 1 169 ? -13.604 5.686 8.648 1.00 92.56 169 SER A CA 1
ATOM 1357 C C . SER A 1 169 ? -13.180 6.007 7.215 1.00 92.56 169 SER A C 1
ATOM 1359 O O . SER A 1 169 ? -12.376 5.283 6.624 1.00 92.56 169 SER A O 1
ATOM 1361 N N . ALA A 1 170 ? -13.663 7.133 6.679 1.00 91.69 170 ALA A N 1
ATOM 1362 C CA . ALA A 1 170 ? -13.281 7.613 5.349 1.00 91.69 170 ALA A CA 1
ATOM 1363 C C . ALA A 1 170 ? -11.757 7.752 5.216 1.00 91.69 170 ALA A C 1
ATOM 1365 O O . ALA A 1 170 ? -11.164 7.248 4.268 1.00 91.69 170 ALA A O 1
ATOM 1366 N N . GLN A 1 171 ? -11.086 8.321 6.222 1.00 92.19 171 GLN A N 1
ATOM 1367 C CA . GLN A 1 171 ? -9.632 8.496 6.210 1.00 92.19 171 GLN A CA 1
ATOM 1368 C C . GLN A 1 171 ? -8.872 7.168 6.058 1.00 92.19 171 GLN A C 1
ATOM 1370 O O . GLN A 1 171 ? -7.888 7.102 5.316 1.00 92.19 171 GLN A O 1
ATOM 1375 N N . VAL A 1 172 ? -9.334 6.110 6.731 1.00 95.44 172 VAL A N 1
ATOM 1376 C CA . VAL A 1 172 ? -8.745 4.768 6.626 1.00 95.44 172 VAL A CA 1
ATOM 1377 C C . VAL A 1 172 ? -8.946 4.207 5.221 1.00 95.44 172 VAL A C 1
ATOM 1379 O O . VAL A 1 172 ? -7.976 3.740 4.618 1.00 95.44 172 VAL A O 1
ATOM 1382 N N . ARG A 1 173 ? -10.169 4.296 4.676 1.00 95.75 173 ARG A N 1
ATOM 1383 C CA . ARG A 1 173 ? -10.469 3.829 3.312 1.00 95.75 173 ARG A CA 1
ATOM 1384 C C . ARG A 1 173 ? -9.584 4.531 2.278 1.00 95.75 173 ARG A C 1
ATOM 1386 O O . ARG A 1 173 ? -8.969 3.876 1.439 1.00 95.75 173 ARG A O 1
ATOM 1393 N N . ILE A 1 174 ? -9.441 5.851 2.391 1.00 92.75 174 ILE A N 1
ATOM 1394 C CA . ILE A 1 174 ? -8.620 6.677 1.494 1.00 92.75 174 ILE A CA 1
ATOM 1395 C C . ILE A 1 174 ? -7.144 6.297 1.580 1.00 92.75 174 ILE A C 1
ATOM 1397 O O . ILE A 1 174 ? -6.487 6.122 0.554 1.00 92.75 174 ILE A O 1
ATOM 1401 N N . LYS A 1 175 ? -6.604 6.130 2.791 1.00 95.12 175 LYS A N 1
ATOM 1402 C CA . LYS A 1 175 ? -5.210 5.705 2.973 1.00 95.12 175 LYS A CA 1
ATOM 1403 C C . LYS A 1 175 ? -4.967 4.314 2.397 1.00 95.12 175 LYS A C 1
ATOM 1405 O O . LYS A 1 175 ? -3.967 4.134 1.708 1.00 95.12 175 LYS A O 1
ATOM 1410 N N . ALA A 1 176 ? -5.883 3.371 2.613 1.00 97.94 176 ALA A N 1
ATOM 1411 C CA . ALA A 1 176 ? -5.803 2.035 2.026 1.00 97.94 176 ALA A CA 1
ATOM 1412 C C . ALA A 1 176 ? -5.816 2.084 0.491 1.00 97.94 176 ALA A C 1
ATOM 1414 O O . ALA A 1 176 ? -4.948 1.481 -0.145 1.00 97.94 176 ALA A O 1
ATOM 1415 N N . ALA A 1 177 ? -6.714 2.876 -0.103 1.00 96.44 177 ALA A N 1
ATOM 1416 C CA . ALA A 1 177 ? -6.748 3.100 -1.547 1.00 96.44 177 ALA A CA 1
ATOM 1417 C C . ALA A 1 177 ? -5.432 3.707 -2.065 1.00 96.44 177 ALA A C 1
ATOM 1419 O O . ALA A 1 177 ? -4.898 3.256 -3.077 1.00 96.44 177 ALA A O 1
ATOM 1420 N N . GLY A 1 178 ? -4.860 4.678 -1.346 1.00 89.94 178 GLY A N 1
ATOM 1421 C CA . GLY A 1 178 ? -3.575 5.291 -1.690 1.00 89.94 178 GLY A CA 1
ATOM 1422 C C . GLY A 1 178 ? -2.400 4.313 -1.607 1.00 89.94 178 GLY A C 1
ATOM 1423 O O .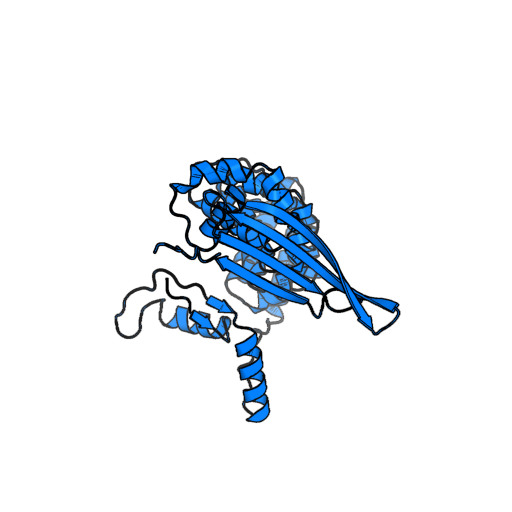 GLY A 1 178 ? -1.526 4.319 -2.476 1.00 89.94 178 GLY A O 1
ATOM 1424 N N . THR A 1 179 ? -2.400 3.424 -0.612 1.00 96.94 179 THR A N 1
ATOM 1425 C CA . THR A 1 179 ? -1.390 2.364 -0.479 1.00 96.94 179 THR A CA 1
ATOM 1426 C C . THR A 1 179 ? -1.484 1.369 -1.634 1.00 96.94 179 THR A C 1
ATOM 1428 O O . THR A 1 179 ? -0.473 1.086 -2.277 1.00 96.94 179 THR A O 1
ATOM 1431 N N . LEU A 1 180 ? -2.693 0.920 -1.985 1.00 97.38 180 LEU A N 1
ATOM 1432 C CA . LEU A 1 180 ? -2.914 0.052 -3.146 1.00 97.38 180 LEU A CA 1
ATOM 1433 C C . LEU A 1 180 ? -2.516 0.735 -4.460 1.00 97.38 180 LEU A C 1
ATOM 1435 O O . LEU A 1 180 ? -1.889 0.109 -5.311 1.00 97.38 180 LEU A O 1
ATOM 1439 N N . ALA A 1 181 ? -2.786 2.036 -4.604 1.00 87.25 181 ALA A N 1
ATOM 1440 C CA . ALA A 1 181 ? -2.316 2.817 -5.746 1.00 87.25 181 ALA A CA 1
ATOM 1441 C C . ALA A 1 181 ? -0.781 2.887 -5.824 1.00 87.25 181 ALA A C 1
ATOM 1443 O O . ALA A 1 181 ? -0.231 3.014 -6.919 1.00 87.25 181 ALA A O 1
ATOM 1444 N N . SER A 1 182 ? -0.072 2.852 -4.693 1.00 88.06 182 SER A N 1
ATOM 1445 C CA . SER A 1 182 ? 1.395 2.777 -4.673 1.00 88.06 182 SER A CA 1
ATOM 1446 C C . SER A 1 182 ? 1.886 1.401 -5.123 1.00 88.06 182 SER A C 1
ATOM 1448 O O . SER A 1 182 ? 2.791 1.303 -5.957 1.00 88.06 182 SER A O 1
ATOM 1450 N N . PHE A 1 183 ? 1.253 0.336 -4.623 1.00 93.06 183 PHE A N 1
ATOM 1451 C CA . PHE A 1 183 ? 1.624 -1.045 -4.934 1.00 93.06 183 PHE A CA 1
ATOM 1452 C C . PHE A 1 183 ? 1.369 -1.372 -6.410 1.00 93.06 183 PHE A C 1
ATOM 1454 O O . PHE A 1 183 ? 2.222 -1.986 -7.045 1.00 93.06 183 PHE A O 1
ATOM 1461 N N . ALA A 1 184 ? 0.255 -0.886 -6.969 1.00 88.06 184 ALA A N 1
ATOM 1462 C CA . ALA A 1 184 ? -0.140 -1.061 -8.369 1.00 88.06 184 ALA A CA 1
ATOM 1463 C C . ALA A 1 184 ? 0.783 -0.359 -9.384 1.00 88.06 184 ALA A C 1
ATOM 1465 O O . ALA A 1 184 ? 0.587 -0.503 -10.589 1.00 88.06 184 ALA A O 1
ATOM 1466 N N . CYS A 1 185 ? 1.790 0.401 -8.934 1.00 82.25 185 CYS A N 1
ATOM 1467 C CA . CYS A 1 185 ? 2.848 0.879 -9.824 1.00 82.25 185 CYS A CA 1
ATOM 1468 C C . CYS A 1 185 ? 3.733 -0.261 -10.361 1.00 82.25 185 CYS A C 1
ATOM 1470 O O . CYS A 1 185 ? 4.422 -0.039 -11.349 1.00 82.25 185 CYS A O 1
ATOM 1472 N N . LEU A 1 186 ? 3.728 -1.443 -9.730 1.00 78.38 186 LEU A N 1
ATOM 1473 C CA . LEU A 1 186 ? 4.408 -2.637 -10.238 1.00 78.38 186 LEU A CA 1
ATOM 1474 C C . LEU A 1 186 ? 3.433 -3.579 -10.937 1.00 78.38 186 LEU A C 1
ATOM 1476 O O . LEU A 1 186 ? 2.365 -3.869 -10.398 1.00 78.38 186 LEU A O 1
ATOM 1480 N N . ASP A 1 187 ? 3.835 -4.099 -12.097 1.00 75.88 187 ASP A N 1
ATOM 1481 C CA . ASP A 1 187 ? 3.030 -5.028 -12.899 1.00 75.88 187 ASP A CA 1
ATOM 1482 C C . ASP A 1 187 ? 2.685 -6.307 -12.119 1.00 75.88 187 ASP A C 1
ATOM 1484 O O . ASP A 1 187 ? 1.515 -6.688 -12.073 1.00 75.88 187 ASP A O 1
ATOM 1488 N N . SER A 1 188 ? 3.655 -6.897 -11.410 1.00 83.19 188 SER A N 1
ATOM 1489 C CA . SER A 1 188 ? 3.464 -8.115 -10.602 1.00 83.19 188 SER A CA 1
ATOM 1490 C C . SER A 1 188 ? 2.383 -7.967 -9.524 1.00 83.19 188 SER A C 1
ATOM 1492 O O . SER A 1 188 ? 1.605 -8.888 -9.275 1.00 83.19 188 SER A O 1
ATOM 1494 N N . ASN A 1 189 ? 2.259 -6.778 -8.932 1.00 89.88 189 ASN A N 1
ATOM 1495 C CA . ASN A 1 189 ? 1.265 -6.505 -7.897 1.00 89.88 189 ASN A CA 1
ATOM 1496 C C . ASN A 1 189 ? -0.149 -6.298 -8.453 1.00 89.88 189 ASN A C 1
ATOM 1498 O O . ASN A 1 189 ? -1.122 -6.505 -7.725 1.00 89.88 189 ASN A O 1
ATOM 1502 N N . LYS A 1 190 ? -0.302 -5.886 -9.721 1.00 88.81 190 LYS A N 1
ATOM 1503 C CA . LYS A 1 190 ? -1.625 -5.598 -10.307 1.00 88.81 190 LYS A CA 1
ATOM 1504 C C . LYS A 1 190 ? -2.520 -6.832 -10.305 1.00 88.81 190 LYS A C 1
ATOM 1506 O O . LYS A 1 190 ? -3.703 -6.709 -9.987 1.00 88.81 190 LYS A O 1
ATOM 1511 N N . HIS A 1 191 ? -1.960 -8.000 -10.618 1.00 90.81 191 HIS A N 1
ATOM 1512 C CA . HIS A 1 191 ? -2.699 -9.262 -10.631 1.00 90.81 191 HIS A CA 1
ATOM 1513 C C . HIS A 1 191 ? -3.154 -9.666 -9.218 1.00 90.81 191 HIS A C 1
ATOM 1515 O O . HIS A 1 191 ? -4.319 -10.007 -9.010 1.00 90.81 191 HIS A O 1
ATOM 1521 N N . ILE A 1 192 ? -2.267 -9.537 -8.225 1.00 95.75 192 ILE A N 1
ATOM 1522 C CA . ILE A 1 192 ? -2.562 -9.860 -6.820 1.00 95.75 192 ILE A CA 1
ATOM 1523 C C . ILE A 1 192 ? -3.672 -8.951 -6.280 1.00 95.75 192 ILE A C 1
ATOM 1525 O O . ILE A 1 192 ? -4.664 -9.426 -5.722 1.00 95.75 192 ILE A O 1
ATOM 1529 N N . ILE A 1 193 ? -3.548 -7.638 -6.497 1.00 97.12 193 ILE A N 1
ATOM 1530 C CA . ILE A 1 193 ? -4.556 -6.666 -6.057 1.00 97.12 193 ILE A CA 1
ATOM 1531 C C . ILE A 1 193 ? -5.895 -6.926 -6.759 1.00 97.12 193 ILE A C 1
ATOM 1533 O O . ILE A 1 193 ? -6.938 -6.909 -6.103 1.00 97.12 193 ILE A O 1
ATOM 1537 N N . GLY A 1 194 ? -5.876 -7.223 -8.060 1.00 93.88 194 GLY A N 1
ATOM 1538 C CA . GLY A 1 194 ? -7.062 -7.588 -8.834 1.00 93.88 194 GLY A CA 1
ATOM 1539 C C . GLY A 1 194 ? -7.830 -8.774 -8.254 1.00 93.88 194 GLY A C 1
ATOM 1540 O O . GLY A 1 194 ? -9.045 -8.698 -8.078 1.00 93.88 194 GLY A O 1
ATOM 1541 N N . ASN A 1 195 ? -7.113 -9.836 -7.884 1.00 95.38 195 ASN A N 1
ATOM 1542 C CA . ASN A 1 195 ? -7.702 -11.056 -7.322 1.00 95.38 195 ASN A CA 1
ATOM 1543 C C . ASN A 1 195 ? -8.095 -10.938 -5.844 1.00 95.38 195 ASN A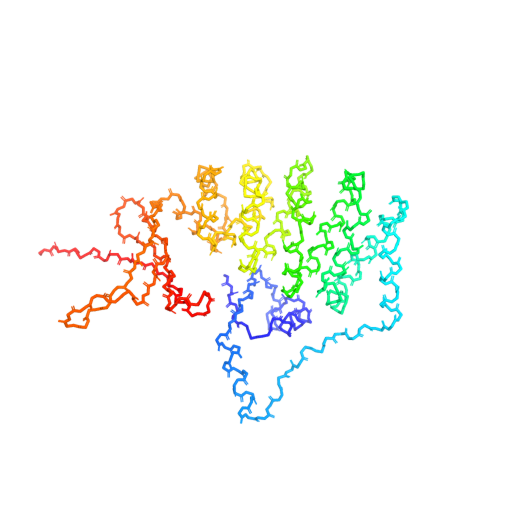 C 1
ATOM 1545 O O . ASN A 1 195 ? -8.881 -11.743 -5.355 1.00 95.38 195 ASN A O 1
ATOM 1549 N N . SER A 1 196 ? -7.597 -9.927 -5.129 1.00 96.38 196 SER A N 1
ATOM 1550 C CA . SER A 1 196 ? -7.909 -9.719 -3.706 1.00 96.38 196 SER A CA 1
ATOM 1551 C C . SER A 1 196 ? -9.343 -9.233 -3.429 1.00 96.38 196 SER A C 1
ATOM 1553 O O . SER A 1 196 ? -9.753 -9.135 -2.273 1.00 96.38 196 SER A O 1
ATOM 1555 N N . GLY A 1 197 ? -10.103 -8.868 -4.470 1.00 95.81 197 GLY A N 1
ATOM 1556 C CA . GLY A 1 197 ? -11.416 -8.230 -4.329 1.00 95.81 197 GLY A CA 1
ATOM 1557 C C . GLY A 1 197 ? -11.352 -6.740 -3.961 1.00 95.81 197 GLY A C 1
ATOM 1558 O O . GLY A 1 197 ? -12.388 -6.128 -3.704 1.00 95.81 197 GLY A O 1
ATOM 1559 N N . ALA A 1 198 ? -10.161 -6.126 -3.955 1.00 97.88 198 ALA A N 1
ATOM 1560 C CA . ALA A 1 198 ? -9.985 -4.700 -3.670 1.00 97.88 198 ALA A CA 1
ATOM 1561 C C . ALA A 1 198 ? -10.760 -3.790 -4.639 1.00 97.88 198 ALA A C 1
ATOM 1563 O O . ALA A 1 198 ? -11.276 -2.755 -4.219 1.00 97.88 198 ALA A O 1
ATOM 1564 N N . ILE A 1 199 ? -10.862 -4.181 -5.917 1.00 95.88 199 ILE A N 1
ATOM 1565 C CA . ILE A 1 199 ? -11.493 -3.381 -6.981 1.00 95.88 199 ILE A CA 1
ATOM 1566 C C . ILE A 1 199 ? -12.926 -2.991 -6.607 1.00 95.88 199 ILE A C 1
ATOM 1568 O O . ILE A 1 199 ? -13.265 -1.816 -6.700 1.00 95.88 199 ILE A O 1
ATOM 1572 N N . LYS A 1 200 ? -13.723 -3.921 -6.072 1.00 95.81 200 LYS A N 1
ATOM 1573 C CA . LYS A 1 200 ? -15.087 -3.657 -5.594 1.00 95.81 200 LYS A CA 1
ATOM 1574 C C . LYS A 1 200 ? -15.174 -2.460 -4.645 1.00 95.81 200 LYS A C 1
ATOM 1576 O O . LYS A 1 200 ? -16.014 -1.578 -4.809 1.00 95.81 200 LYS A O 1
ATOM 1581 N N . PHE A 1 201 ? -14.289 -2.417 -3.651 1.00 97.44 201 PHE A N 1
ATOM 1582 C CA . PHE A 1 201 ? -14.301 -1.369 -2.628 1.00 97.44 201 PHE A CA 1
ATOM 1583 C C . PHE A 1 201 ? -13.653 -0.062 -3.109 1.00 97.44 201 PHE A C 1
ATOM 1585 O O . PHE A 1 201 ? -14.015 1.023 -2.658 1.00 97.44 201 PHE A O 1
ATOM 1592 N N . LEU A 1 202 ? -12.724 -0.140 -4.066 1.00 95.12 202 LEU A N 1
ATOM 1593 C CA . LEU A 1 202 ? -12.225 1.045 -4.768 1.00 95.12 202 LEU A CA 1
ATOM 1594 C C . LEU A 1 202 ? -13.328 1.680 -5.623 1.00 95.12 202 LEU A C 1
ATOM 1596 O O . LEU A 1 202 ? -13.467 2.900 -5.639 1.00 95.12 202 LEU A O 1
ATOM 1600 N N . VAL A 1 203 ? -14.146 0.866 -6.291 1.00 90.00 203 VAL A N 1
ATOM 1601 C CA . VAL A 1 203 ? -15.290 1.341 -7.075 1.00 90.00 203 VAL A CA 1
ATOM 1602 C C . VAL A 1 203 ? -16.365 1.939 -6.165 1.00 90.00 203 VAL A C 1
ATOM 1604 O O . VAL A 1 203 ? -16.906 2.994 -6.489 1.00 90.00 203 VAL A O 1
ATOM 1607 N N . SER A 1 204 ? -16.633 1.359 -4.988 1.00 92.12 204 SER A N 1
ATOM 1608 C CA . SER A 1 204 ? -17.568 1.976 -4.034 1.00 92.12 204 SER A CA 1
ATOM 1609 C C . SER A 1 204 ? -17.095 3.343 -3.532 1.00 92.12 204 SER A C 1
ATOM 1611 O O . SER A 1 204 ? -17.920 4.239 -3.386 1.00 92.12 204 SER A O 1
ATOM 1613 N N . LEU A 1 205 ? -15.783 3.533 -3.337 1.00 90.06 205 LEU A N 1
ATOM 1614 C CA . LEU A 1 205 ? -15.199 4.829 -2.958 1.00 90.06 205 LEU A CA 1
ATOM 1615 C C . LEU A 1 205 ? -15.411 5.922 -4.018 1.00 90.06 205 LEU A C 1
ATOM 1617 O O . LEU A 1 205 ? -15.450 7.097 -3.667 1.00 90.06 205 LEU A O 1
ATOM 1621 N N . LEU A 1 206 ? -15.568 5.565 -5.300 1.00 82.69 206 LEU A N 1
ATOM 1622 C CA . LEU A 1 206 ? -15.895 6.535 -6.354 1.00 82.69 206 LEU A CA 1
ATOM 1623 C C . LEU A 1 206 ? -17.318 7.099 -6.225 1.00 82.69 206 LEU A C 1
ATOM 1625 O O . LEU A 1 206 ? -17.586 8.162 -6.775 1.00 82.69 206 LEU A O 1
ATOM 1629 N N . LYS A 1 207 ? -18.221 6.404 -5.519 1.00 81.50 207 LYS A N 1
ATOM 1630 C CA . LYS A 1 207 ? -19.609 6.848 -5.296 1.00 81.50 207 LYS A CA 1
ATOM 1631 C C . LYS A 1 207 ? -19.738 7.842 -4.139 1.00 81.50 207 LYS A C 1
ATOM 1633 O O . LYS A 1 207 ? -20.819 8.378 -3.922 1.00 81.50 207 LYS A O 1
ATOM 1638 N N . GLU A 1 208 ? -18.680 8.033 -3.354 1.00 83.19 208 GLU A N 1
ATOM 1639 C CA . GLU A 1 208 ? -18.700 8.908 -2.183 1.00 83.19 208 GLU A CA 1
ATOM 1640 C C . GLU A 1 208 ? -18.476 10.380 -2.575 1.00 83.19 208 GLU A C 1
ATOM 1642 O O . GLU A 1 208 ? -17.779 10.685 -3.540 1.00 83.19 208 GLU A O 1
ATOM 1647 N N . GLU A 1 209 ? -19.021 11.315 -1.789 1.00 74.88 209 GLU A N 1
ATOM 1648 C CA . GLU A 1 209 ? -18.886 12.764 -2.033 1.00 74.88 209 GLU A CA 1
ATOM 1649 C C . GLU A 1 209 ? -17.489 13.323 -1.684 1.00 74.88 209 GLU A C 1
ATOM 1651 O O . GLU A 1 209 ? -17.170 14.476 -1.993 1.00 74.88 209 GLU A O 1
ATOM 1656 N N . ASP A 1 210 ? -16.623 12.522 -1.053 1.00 81.69 210 ASP A N 1
ATOM 1657 C CA . ASP A 1 210 ? -15.270 12.942 -0.692 1.00 81.69 210 ASP A CA 1
ATOM 1658 C C . ASP A 1 210 ? -14.348 12.994 -1.921 1.00 81.69 210 ASP A C 1
ATOM 1660 O O . ASP A 1 210 ? -13.854 11.982 -2.425 1.00 81.69 210 ASP A O 1
ATOM 1664 N N . GLN A 1 211 ? -14.040 14.219 -2.351 1.00 77.81 211 GLN A N 1
ATOM 1665 C CA . GLN A 1 211 ? -13.112 14.529 -3.441 1.00 77.81 211 GLN A CA 1
ATOM 1666 C C . GLN A 1 211 ? -11.747 13.844 -3.308 1.00 77.81 211 GLN A C 1
ATOM 1668 O O . GLN A 1 211 ? -11.156 13.445 -4.317 1.00 77.81 211 GLN A O 1
ATOM 1673 N N . LEU A 1 212 ? -11.204 13.739 -2.091 1.00 77.56 212 LEU A N 1
ATOM 1674 C CA . LEU A 1 212 ? -9.905 13.106 -1.882 1.00 77.56 212 LEU A CA 1
ATOM 1675 C C . LEU A 1 212 ? -10.008 11.594 -2.084 1.00 77.56 212 LEU A C 1
ATOM 1677 O O . LEU A 1 212 ? -9.135 11.002 -2.731 1.00 77.56 212 LEU A O 1
ATOM 1681 N N . GLY A 1 213 ? -11.071 10.979 -1.566 1.00 80.75 213 GLY A N 1
ATOM 1682 C CA . GLY A 1 213 ? -11.313 9.549 -1.721 1.00 80.75 213 GLY A CA 1
ATOM 1683 C C . GLY A 1 213 ? -11.559 9.155 -3.162 1.00 80.75 213 GLY A C 1
ATOM 1684 O O . GLY A 1 213 ? -10.883 8.260 -3.668 1.00 80.75 213 GLY A O 1
ATOM 1685 N N . LEU A 1 214 ? -12.391 9.916 -3.860 1.00 80.69 214 LEU A N 1
ATOM 1686 C CA . LEU A 1 214 ? -12.647 9.747 -5.282 1.00 80.69 214 LEU A CA 1
ATOM 1687 C C . LEU A 1 214 ? -11.362 9.856 -6.122 1.00 80.69 214 LEU A C 1
ATOM 1689 O O . LEU A 1 214 ? -11.082 8.983 -6.947 1.00 80.69 214 LEU A O 1
ATOM 1693 N N . LYS A 1 215 ? -10.519 10.875 -5.890 1.00 75.44 215 LYS A N 1
ATOM 1694 C CA . LYS A 1 215 ? -9.242 11.028 -6.620 1.00 75.44 215 LYS A CA 1
ATOM 1695 C C . LYS A 1 215 ? -8.280 9.880 -6.336 1.00 75.44 215 LYS A C 1
ATOM 1697 O O . LYS A 1 215 ? -7.599 9.398 -7.243 1.00 75.44 215 LYS A O 1
ATOM 1702 N N . THR A 1 216 ? -8.219 9.447 -5.082 1.00 77.44 216 THR A N 1
ATOM 1703 C CA . THR A 1 216 ? -7.306 8.385 -4.650 1.00 77.44 216 THR A CA 1
ATOM 1704 C C . THR A 1 216 ? -7.741 7.027 -5.201 1.00 77.44 216 THR A C 1
ATOM 1706 O O . THR A 1 216 ? -6.919 6.305 -5.766 1.00 77.44 216 THR A O 1
ATOM 1709 N N . ALA A 1 217 ? -9.035 6.714 -5.123 1.00 86.38 217 ALA A N 1
ATOM 1710 C CA . ALA A 1 217 ? -9.619 5.505 -5.694 1.00 86.38 217 ALA A CA 1
ATOM 1711 C C . ALA A 1 217 ? -9.488 5.478 -7.222 1.00 86.38 217 ALA A C 1
ATOM 1713 O O . ALA A 1 217 ? -9.036 4.479 -7.779 1.00 86.38 217 ALA A O 1
ATOM 1714 N N . GLY A 1 218 ? -9.768 6.598 -7.898 1.00 77.94 218 GLY A N 1
ATOM 1715 C CA . GLY A 1 218 ? -9.573 6.728 -9.343 1.00 77.94 218 GLY A CA 1
ATOM 1716 C C . GLY A 1 218 ? -8.115 6.519 -9.760 1.00 77.94 218 GLY A C 1
ATOM 1717 O O . GLY A 1 218 ? -7.851 5.832 -10.744 1.00 77.94 218 GLY A O 1
ATOM 1718 N N . SER A 1 219 ? -7.151 7.034 -8.984 1.00 76.00 219 SER A N 1
ATOM 1719 C CA . SER A 1 219 ? -5.721 6.789 -9.221 1.00 76.00 219 SER A CA 1
ATOM 1720 C C . SER A 1 219 ? -5.346 5.310 -9.069 1.00 76.00 219 SER A C 1
ATOM 1722 O O . SER A 1 219 ? -4.574 4.793 -9.879 1.00 76.00 219 SER A O 1
ATOM 1724 N N . ALA A 1 220 ? -5.898 4.624 -8.063 1.00 85.06 220 ALA A N 1
ATOM 1725 C CA . ALA A 1 220 ? -5.683 3.193 -7.859 1.00 85.06 220 ALA A CA 1
ATOM 1726 C C . ALA A 1 220 ? -6.245 2.371 -9.027 1.00 85.06 220 ALA A C 1
ATOM 1728 O O . ALA A 1 220 ? -5.510 1.597 -9.638 1.00 85.06 220 ALA A O 1
ATOM 1729 N N . ILE A 1 221 ? -7.517 2.591 -9.378 1.00 83.12 221 ILE A N 1
ATOM 1730 C CA . ILE A 1 221 ? -8.207 1.890 -10.470 1.00 83.12 221 ILE A CA 1
ATOM 1731 C C . ILE A 1 221 ? -7.488 2.121 -11.799 1.00 83.12 221 ILE A C 1
ATOM 1733 O O . ILE A 1 221 ? -7.201 1.159 -12.506 1.00 83.12 221 ILE A O 1
ATOM 1737 N N . TYR A 1 222 ? -7.117 3.369 -12.102 1.00 76.44 222 TYR A N 1
ATOM 1738 C CA . TYR A 1 222 ? -6.353 3.712 -13.302 1.00 76.44 222 TYR A CA 1
ATOM 1739 C C . TYR A 1 222 ? -5.068 2.882 -13.421 1.00 76.44 222 TYR A C 1
ATOM 1741 O O . TYR A 1 222 ? -4.815 2.284 -14.462 1.00 76.44 222 TYR A O 1
ATOM 1749 N N . LYS A 1 223 ? -4.274 2.798 -12.347 1.00 79.12 223 LYS A N 1
ATOM 1750 C CA . LYS A 1 223 ? -3.029 2.014 -12.345 1.00 79.12 223 LYS A CA 1
ATOM 1751 C C . LYS A 1 223 ? -3.283 0.513 -12.464 1.00 79.12 223 LYS A C 1
ATOM 1753 O O . LYS A 1 223 ? -2.533 -0.175 -13.152 1.00 79.12 223 LYS A O 1
ATOM 1758 N N . LEU A 1 224 ? -4.328 0.006 -11.813 1.00 82.62 224 LEU A N 1
ATOM 1759 C CA . LEU A 1 224 ? -4.706 -1.406 -11.881 1.00 82.62 224 LEU A CA 1
ATOM 1760 C C . LEU A 1 224 ? -5.166 -1.815 -13.282 1.00 82.62 224 LEU A C 1
ATOM 1762 O O . LEU A 1 224 ? -4.839 -2.919 -13.706 1.00 82.62 224 LEU A O 1
ATOM 1766 N N . CYS A 1 225 ? -5.849 -0.923 -14.002 1.00 81.62 225 CYS A N 1
ATOM 1767 C CA . CYS A 1 225 ? -6.354 -1.143 -15.360 1.00 81.62 225 CYS A CA 1
ATOM 1768 C C . CYS A 1 225 ? -5.262 -1.182 -16.441 1.00 81.62 225 CYS A C 1
ATOM 1770 O O . CYS A 1 225 ? -5.568 -1.460 -17.593 1.00 81.62 225 CYS A O 1
ATOM 1772 N N . PHE A 1 226 ? -3.986 -0.979 -16.091 1.00 76.31 226 PHE A N 1
ATOM 1773 C CA . PHE A 1 226 ? -2.877 -1.358 -16.979 1.00 76.31 226 PHE A CA 1
ATOM 1774 C C . PHE A 1 226 ? -2.733 -2.877 -17.138 1.00 76.31 226 PHE A C 1
ATOM 1776 O O . PHE A 1 226 ? -1.929 -3.321 -17.950 1.00 76.31 226 PHE A O 1
ATOM 1783 N N . LEU A 1 227 ? -3.476 -3.661 -16.353 1.00 75.31 227 LEU A N 1
ATOM 1784 C CA . LEU A 1 227 ? -3.657 -5.094 -16.533 1.00 75.31 227 LEU A CA 1
ATOM 1785 C C . LEU A 1 227 ? -5.077 -5.352 -17.057 1.00 75.31 227 LEU A C 1
ATOM 1787 O O . LEU A 1 227 ? -6.045 -4.877 -16.456 1.00 75.31 227 LEU A O 1
ATOM 1791 N N . HIS A 1 228 ? -5.209 -6.092 -18.160 1.00 70.38 228 HIS A N 1
ATOM 1792 C CA . HIS A 1 228 ? -6.483 -6.256 -18.869 1.00 70.38 228 HIS A CA 1
ATOM 1793 C C . HIS A 1 228 ? -7.573 -6.879 -17.993 1.00 70.38 228 HIS A C 1
ATOM 1795 O O . HIS A 1 228 ? -8.695 -6.380 -17.921 1.00 70.38 228 HIS A O 1
ATOM 1801 N N . GLU A 1 229 ? -7.235 -7.922 -17.253 1.00 80.12 229 GLU A N 1
ATOM 1802 C CA . GLU A 1 229 ? -8.160 -8.648 -16.395 1.00 80.12 229 GLU A CA 1
ATOM 1803 C C . GLU A 1 229 ? -8.741 -7.729 -15.310 1.00 80.12 229 GLU A C 1
ATOM 1805 O O . GLU A 1 229 ? -9.877 -7.899 -14.870 1.00 80.12 229 GLU A O 1
ATOM 1810 N N . ASN A 1 230 ? -7.994 -6.698 -14.903 1.00 84.00 230 ASN A N 1
ATOM 1811 C CA . ASN A 1 230 ? -8.487 -5.694 -13.966 1.00 84.00 230 ASN A CA 1
ATOM 1812 C C . ASN A 1 230 ? -9.451 -4.693 -14.604 1.00 84.00 230 ASN A C 1
ATOM 1814 O O . ASN A 1 230 ? -10.313 -4.183 -13.889 1.00 84.00 230 ASN A O 1
ATOM 1818 N N . ILE A 1 231 ? -9.356 -4.436 -15.912 1.00 77.56 231 ILE A N 1
ATOM 1819 C CA . ILE A 1 231 ? -10.366 -3.665 -16.656 1.00 77.56 231 ILE A CA 1
ATOM 1820 C C . ILE A 1 231 ? -11.701 -4.404 -16.565 1.00 77.56 231 ILE A C 1
ATOM 1822 O O . ILE A 1 231 ? -12.694 -3.827 -16.128 1.00 77.56 231 ILE A O 1
ATOM 1826 N N . VAL A 1 232 ? -11.699 -5.703 -16.886 1.00 75.00 232 VAL A N 1
ATOM 1827 C CA . VAL A 1 232 ? -12.900 -6.551 -16.849 1.00 75.00 232 VAL A CA 1
ATOM 1828 C C . VAL A 1 232 ? -13.513 -6.567 -15.448 1.00 75.00 232 VAL A C 1
ATOM 1830 O O . VAL A 1 232 ? -14.696 -6.265 -15.298 1.00 75.00 232 VAL A O 1
ATOM 1833 N N . ARG A 1 233 ? -12.703 -6.815 -14.406 1.00 85.62 233 ARG A N 1
ATOM 1834 C CA . ARG A 1 233 ? -13.159 -6.758 -13.002 1.00 85.62 233 ARG A CA 1
ATOM 1835 C C . ARG A 1 233 ? -13.744 -5.387 -12.643 1.00 85.62 233 ARG A C 1
ATOM 1837 O O . ARG A 1 233 ? -14.778 -5.308 -11.994 1.00 85.62 233 ARG A O 1
ATOM 1844 N N . THR A 1 234 ? -13.109 -4.300 -13.079 1.00 80.06 234 THR A N 1
ATOM 1845 C CA . THR A 1 234 ? -13.568 -2.927 -12.796 1.00 80.06 234 THR A CA 1
ATOM 1846 C C . THR A 1 234 ? -14.920 -2.630 -13.447 1.00 80.06 234 THR A C 1
ATOM 1848 O O . THR A 1 234 ? -15.785 -2.025 -12.812 1.00 80.06 234 THR A O 1
ATOM 1851 N N . VAL A 1 235 ? -15.131 -3.083 -14.686 1.00 74.00 235 VAL A N 1
ATOM 1852 C CA . VAL A 1 235 ? -16.420 -2.955 -15.384 1.00 74.00 235 VAL A CA 1
ATOM 1853 C C . VAL A 1 235 ? -17.503 -3.778 -14.685 1.00 74.00 235 VAL A C 1
ATOM 1855 O O . VAL A 1 235 ? -18.589 -3.258 -14.441 1.00 74.00 235 VAL A O 1
ATOM 1858 N N . GLN A 1 236 ? -17.197 -5.022 -14.303 1.00 76.62 236 GLN A N 1
ATOM 1859 C CA . GLN A 1 236 ? -18.132 -5.912 -13.602 1.00 76.62 236 GLN A CA 1
ATOM 1860 C C . GLN A 1 236 ? -18.599 -5.354 -12.251 1.00 76.62 236 GLN A C 1
ATOM 1862 O O . GLN A 1 236 ? -19.747 -5.559 -11.868 1.00 76.62 236 GLN A O 1
ATOM 1867 N N . GLU A 1 237 ? -17.747 -4.604 -11.551 1.00 86.50 237 GLU A N 1
ATOM 1868 C CA . GLU A 1 237 ? -18.104 -3.933 -10.291 1.00 86.50 237 GLU A CA 1
ATOM 1869 C C . GLU A 1 237 ? -18.931 -2.642 -10.496 1.00 86.50 237 GLU A C 1
ATOM 1871 O O . GLU A 1 237 ? -19.248 -1.938 -9.533 1.00 86.50 237 GLU A O 1
ATOM 1876 N N . GLY A 1 238 ? -19.309 -2.320 -11.739 1.00 74.94 238 GLY A N 1
ATOM 1877 C CA . GLY A 1 238 ? -20.206 -1.209 -12.065 1.00 74.94 238 GLY A CA 1
ATOM 1878 C C . GLY A 1 238 ? -19.520 0.156 -12.105 1.00 74.94 238 GLY A C 1
ATOM 1879 O O . GLY A 1 238 ? -20.177 1.181 -11.929 1.00 74.94 238 GLY A O 1
ATOM 1880 N N . ALA A 1 239 ? -18.200 0.201 -12.327 1.00 71.06 239 ALA A N 1
ATOM 1881 C CA . ALA A 1 239 ? -17.470 1.467 -12.392 1.00 71.06 239 ALA A CA 1
ATOM 1882 C C . ALA A 1 239 ? -17.978 2.382 -13.515 1.00 71.06 239 ALA A C 1
ATOM 1884 O O . ALA A 1 239 ? -17.982 3.599 -13.348 1.00 71.06 239 ALA A O 1
ATOM 1885 N N . VAL A 1 240 ? -18.425 1.799 -14.632 1.00 64.12 240 VAL A N 1
ATOM 1886 C CA . VAL A 1 240 ? -18.837 2.537 -15.832 1.00 64.12 240 VAL A CA 1
ATOM 1887 C C . VAL A 1 240 ? -19.941 3.544 -15.519 1.00 64.12 240 VAL A C 1
ATOM 1889 O O . VAL A 1 240 ? -19.763 4.713 -15.838 1.00 64.12 240 VAL A O 1
ATOM 1892 N N . GLU A 1 241 ? -21.007 3.130 -14.824 1.00 62.38 241 GLU A N 1
ATOM 1893 C CA . GLU A 1 241 ? -22.152 3.982 -14.457 1.00 62.38 241 GLU A CA 1
ATOM 1894 C C . GLU A 1 241 ? -21.741 5.171 -13.578 1.00 62.38 241 GLU A C 1
ATOM 1896 O O . GLU A 1 241 ? -22.117 6.311 -13.835 1.00 62.38 241 GLU A O 1
ATOM 1901 N N . ILE A 1 242 ? -20.891 4.917 -12.583 1.00 63.72 242 ILE A N 1
ATOM 1902 C CA . ILE A 1 242 ? -20.390 5.937 -11.649 1.00 63.72 242 ILE A CA 1
ATOM 1903 C C . ILE A 1 242 ? -19.554 6.968 -12.402 1.00 63.72 242 ILE A C 1
ATOM 1905 O O . ILE A 1 242 ? -19.651 8.173 -12.188 1.00 63.72 242 ILE A O 1
ATOM 1909 N N . ILE A 1 243 ? -18.724 6.488 -13.323 1.00 58.97 243 ILE A N 1
ATOM 1910 C CA . ILE A 1 243 ? -17.867 7.325 -14.150 1.00 58.97 243 ILE A CA 1
ATOM 1911 C C . ILE A 1 243 ? -18.694 8.237 -15.078 1.00 58.97 243 ILE A C 1
ATOM 1913 O O . ILE A 1 243 ? -18.231 9.340 -15.391 1.00 58.97 243 ILE A O 1
ATOM 1917 N N . LEU A 1 244 ? -19.906 7.830 -15.494 1.00 49.75 244 LEU A N 1
ATOM 1918 C CA . LEU A 1 244 ? -20.802 8.670 -16.308 1.00 49.75 244 LEU A CA 1
ATOM 1919 C C . LEU A 1 244 ? -21.154 9.969 -15.567 1.00 49.75 244 LEU A C 1
ATOM 1921 O O . LEU A 1 244 ? -21.012 11.052 -16.147 1.00 49.75 244 LEU A O 1
ATOM 1925 N N . ASP A 1 245 ? -21.517 9.855 -14.287 1.00 53.94 245 ASP A N 1
ATOM 1926 C CA . ASP A 1 245 ? -21.921 10.972 -13.421 1.00 53.94 245 ASP A CA 1
ATOM 1927 C C . ASP A 1 245 ? -20.739 11.863 -13.018 1.00 53.94 245 ASP A C 1
ATOM 1929 O O . ASP A 1 245 ? -20.847 13.087 -12.926 1.00 53.94 245 ASP A O 1
ATOM 1933 N N . LEU A 1 246 ? -19.560 11.266 -12.847 1.00 52.47 246 LEU A N 1
ATOM 1934 C CA . LEU A 1 246 ? -18.363 11.963 -12.377 1.00 52.47 246 LEU A CA 1
ATOM 1935 C C . LEU A 1 246 ? -17.664 12.838 -13.431 1.00 52.47 246 LEU A C 1
ATOM 1937 O O . LEU A 1 246 ? -16.722 13.564 -13.104 1.00 52.47 246 LEU A O 1
ATOM 1941 N N . SER A 1 247 ? -18.108 12.807 -14.691 1.00 48.38 247 SER A N 1
ATOM 1942 C CA . SER A 1 247 ? -17.504 13.558 -15.806 1.00 48.38 247 SER A CA 1
ATOM 1943 C C . SER A 1 247 ? -17.527 15.094 -15.644 1.00 48.38 247 SER A C 1
ATOM 1945 O O . SER A 1 247 ? -16.742 15.794 -16.303 1.00 48.38 247 SER A O 1
ATOM 1947 N N . ALA A 1 248 ? -18.353 15.600 -14.717 1.00 46.56 248 ALA A N 1
ATOM 1948 C CA . ALA A 1 248 ? -18.416 16.996 -14.273 1.00 46.56 248 ALA A CA 1
ATOM 1949 C C . ALA A 1 248 ? -17.351 17.374 -13.218 1.00 46.56 248 ALA A C 1
ATOM 1951 O O . ALA A 1 248 ? -17.070 18.556 -13.016 1.00 46.56 248 ALA A O 1
ATOM 1952 N N . ILE A 1 249 ? -16.726 16.393 -12.556 1.00 50.03 249 ILE A N 1
ATOM 1953 C CA . ILE A 1 249 ? -15.694 16.609 -11.536 1.00 50.03 249 ILE A CA 1
ATOM 1954 C C . ILE A 1 249 ? -14.321 16.606 -12.219 1.00 50.03 249 ILE A C 1
ATOM 1956 O O . ILE A 1 249 ? -14.005 15.721 -13.012 1.00 50.03 249 ILE A O 1
ATOM 1960 N N . GLY A 1 250 ? -13.501 17.627 -11.951 1.00 45.50 250 GLY A N 1
ATOM 1961 C CA . GLY A 1 250 ? -12.231 17.911 -12.636 1.00 45.50 250 GLY A CA 1
ATOM 1962 C C . GLY A 1 250 ? -11.112 16.876 -12.435 1.00 45.50 250 GLY A C 1
ATOM 1963 O O . GLY A 1 250 ? -10.072 17.193 -11.857 1.00 45.50 250 GLY A O 1
ATOM 1964 N N . PHE A 1 251 ? -11.294 15.647 -12.922 1.00 44.09 251 PHE A N 1
ATOM 1965 C CA . PHE A 1 251 ? -10.229 14.656 -13.069 1.00 44.09 251 PHE A CA 1
ATOM 1966 C C . PHE A 1 251 ? -9.196 15.127 -14.096 1.00 44.09 251 PHE A C 1
ATOM 1968 O O . PHE A 1 251 ? -9.545 15.517 -15.213 1.00 44.09 251 PHE A O 1
ATOM 1975 N N . SER A 1 252 ? -7.912 15.042 -13.744 1.00 44.34 252 SER A N 1
ATOM 1976 C CA . SER A 1 252 ? -6.823 15.274 -14.690 1.00 44.34 252 SER A CA 1
ATOM 1977 C C . SER A 1 252 ? -6.654 14.083 -15.641 1.00 44.34 252 SER A C 1
ATOM 1979 O O . SER A 1 252 ? -6.901 12.925 -15.295 1.00 44.34 252 SER A O 1
ATOM 1981 N N . PHE A 1 253 ? -6.173 14.363 -16.849 1.00 34.16 253 PHE A N 1
ATOM 1982 C CA . PHE A 1 253 ? -5.544 13.359 -17.710 1.00 34.16 253 PHE A CA 1
ATOM 1983 C C . PHE A 1 253 ? -4.386 12.685 -16.944 1.00 34.16 253 PHE A C 1
ATOM 1985 O O . PHE A 1 253 ? -3.700 13.403 -16.207 1.00 34.16 253 PHE A O 1
ATOM 1992 N N . PRO A 1 254 ? -4.131 11.361 -17.048 1.00 42.09 254 PRO A N 1
ATOM 1993 C CA . PRO A 1 254 ? -4.718 10.321 -17.923 1.00 42.09 254 PRO A CA 1
ATOM 1994 C C . PRO A 1 254 ? -5.921 9.544 -17.347 1.00 42.09 254 PRO A C 1
ATOM 1996 O O . PRO A 1 254 ? -6.558 8.767 -18.061 1.00 42.09 254 PRO A O 1
ATOM 1999 N N . THR A 1 255 ? -6.275 9.770 -16.078 1.00 47.50 255 THR A N 1
ATOM 2000 C CA . THR A 1 255 ? -7.401 9.092 -15.415 1.00 47.50 255 THR A CA 1
ATOM 2001 C C . THR A 1 255 ? -8.714 9.373 -16.141 1.00 47.50 255 THR A C 1
ATOM 2003 O O . THR A 1 255 ? -9.423 8.437 -16.483 1.00 47.50 255 THR A O 1
ATOM 2006 N N . ARG A 1 256 ? -8.989 10.632 -16.512 1.00 47.34 256 ARG A N 1
ATOM 2007 C CA . ARG A 1 256 ? -10.188 10.982 -17.297 1.00 47.34 256 ARG A CA 1
ATOM 2008 C C . ARG A 1 256 ? -10.292 10.220 -18.628 1.00 47.34 256 ARG A C 1
ATOM 2010 O O . ARG A 1 256 ? -11.380 9.772 -18.958 1.00 47.34 256 ARG A O 1
ATOM 2017 N N . ALA A 1 257 ? -9.187 10.052 -19.358 1.00 45.81 257 ALA A N 1
ATOM 2018 C CA . ALA A 1 257 ? -9.185 9.363 -20.652 1.00 45.81 257 ALA A CA 1
ATOM 2019 C C . ALA A 1 257 ? -9.512 7.873 -20.491 1.00 45.81 257 ALA A C 1
ATOM 2021 O O . ALA A 1 257 ? -10.435 7.378 -21.115 1.00 45.81 257 ALA A O 1
ATOM 2022 N N . THR A 1 258 ? -8.843 7.187 -19.563 1.00 50.91 258 THR A N 1
ATOM 2023 C CA . THR A 1 258 ? -9.100 5.757 -19.294 1.00 50.91 258 THR A CA 1
ATOM 2024 C C . THR A 1 258 ? -10.544 5.518 -18.846 1.00 50.91 258 THR A C 1
ATOM 2026 O O . THR A 1 258 ? -11.181 4.554 -19.254 1.00 50.91 258 THR A O 1
ATOM 2029 N N . LEU A 1 259 ? -11.084 6.430 -18.034 1.00 52.78 259 LEU A N 1
ATOM 2030 C CA . LEU A 1 259 ? -12.459 6.360 -17.547 1.00 52.78 259 LEU A CA 1
ATOM 2031 C C . LEU A 1 259 ? -13.494 6.662 -18.657 1.00 52.78 259 LEU A C 1
ATOM 2033 O O . LEU A 1 259 ? -14.529 6.008 -18.716 1.00 52.78 259 LEU A O 1
ATOM 2037 N N . GLN A 1 260 ? -13.228 7.607 -19.566 1.00 49.19 260 GLN A N 1
ATOM 2038 C CA . GLN A 1 260 ? -14.105 7.880 -20.718 1.00 49.19 260 GLN A CA 1
ATOM 2039 C C . GLN A 1 260 ? -14.098 6.742 -21.754 1.00 49.19 260 GLN A C 1
ATOM 2041 O O . GLN A 1 260 ? -15.128 6.466 -22.363 1.00 49.19 260 GLN A O 1
ATOM 2046 N N . GLU A 1 261 ? -12.973 6.051 -21.918 1.00 51.41 261 GLU A N 1
ATOM 2047 C CA . GLU A 1 261 ? -12.859 4.888 -22.805 1.00 51.41 261 GLU A CA 1
ATOM 2048 C C . GLU A 1 261 ? -13.574 3.654 -22.223 1.00 51.41 261 GLU A C 1
ATOM 2050 O O . GLU A 1 261 ? -14.258 2.949 -22.955 1.00 51.41 261 GLU A O 1
ATOM 2055 N N . LEU A 1 262 ? -13.550 3.453 -20.896 1.00 54.56 262 LEU A N 1
ATOM 2056 C CA . LEU A 1 262 ? -14.430 2.483 -20.214 1.00 54.56 262 LEU A CA 1
ATOM 2057 C C . LEU A 1 262 ? -15.928 2.770 -20.434 1.00 54.56 262 LEU A C 1
ATOM 2059 O O . LEU A 1 262 ? -16.748 1.863 -20.324 1.00 54.56 262 LEU A O 1
ATOM 2063 N N . LYS A 1 263 ? -16.287 4.035 -20.690 1.00 48.81 263 LYS A N 1
ATOM 2064 C CA . LYS A 1 263 ? -17.670 4.513 -20.812 1.00 48.81 263 LYS A CA 1
ATOM 2065 C C . LYS A 1 263 ? -18.286 4.270 -22.189 1.00 48.81 263 LYS A C 1
ATOM 2067 O O . LYS A 1 263 ? -19.453 3.904 -22.258 1.00 48.81 263 LYS A O 1
ATOM 2072 N N . TYR A 1 264 ? -17.536 4.508 -23.259 1.00 44.97 264 TYR A N 1
ATOM 2073 C CA . TYR A 1 264 ? -18.055 4.425 -24.633 1.00 44.97 264 TYR A CA 1
ATOM 2074 C C . TYR A 1 264 ? -17.447 3.287 -25.451 1.00 44.97 264 TYR A C 1
ATOM 2076 O O . TYR A 1 264 ? -17.886 3.055 -26.570 1.00 44.97 264 TYR A O 1
ATOM 2084 N N . GLY A 1 265 ? -16.457 2.605 -24.878 1.00 44.88 265 GLY A N 1
ATOM 2085 C CA . GLY A 1 265 ? -15.724 1.482 -25.426 1.00 44.88 265 GLY A CA 1
ATOM 2086 C C . GLY A 1 265 ? -16.472 0.160 -25.416 1.00 44.88 265 GLY A C 1
ATOM 2087 O O . GLY A 1 265 ? -16.703 -0.384 -24.339 1.00 44.88 265 GLY A O 1
ATOM 2088 N N . SER A 1 266 ? -16.738 -0.452 -26.573 1.00 41.38 266 SER A N 1
ATOM 2089 C CA . SER A 1 266 ? -16.936 -1.909 -26.587 1.00 41.38 266 SER A CA 1
ATOM 2090 C C . SER A 1 266 ? -15.580 -2.580 -26.359 1.00 41.38 266 SER A C 1
ATOM 2092 O O . SER A 1 266 ? -14.695 -2.458 -27.206 1.00 41.38 266 SER A O 1
ATOM 2094 N N . VAL A 1 267 ? -15.411 -3.260 -25.224 1.00 45.22 267 VAL A N 1
ATOM 2095 C CA . VAL A 1 267 ? -14.177 -3.976 -24.877 1.00 45.22 267 VAL A CA 1
ATOM 2096 C C . VAL A 1 267 ? -14.202 -5.355 -25.531 1.00 45.22 267 VAL A C 1
ATOM 2098 O O . VAL A 1 267 ? -14.964 -6.220 -25.107 1.00 45.22 267 VAL A O 1
ATOM 2101 N N . THR A 1 268 ? -13.379 -5.560 -26.560 1.00 47.06 268 THR A N 1
ATOM 2102 C CA . THR A 1 268 ? -13.188 -6.883 -27.181 1.00 47.06 268 THR A CA 1
ATOM 2103 C C . THR A 1 268 ? -11.812 -7.413 -26.804 1.00 47.06 268 THR A C 1
ATOM 2105 O O . THR A 1 268 ? -10.807 -6.734 -27.029 1.00 47.06 268 THR A O 1
ATOM 2108 N N . SER A 1 269 ? -11.774 -8.601 -26.201 1.00 42.72 269 SER A N 1
ATOM 2109 C CA . SER A 1 269 ? -10.532 -9.332 -25.959 1.00 42.72 269 SER A CA 1
ATOM 2110 C C . SER A 1 269 ? -9.999 -9.858 -27.288 1.00 42.72 269 SER A C 1
ATOM 2112 O O . SER A 1 269 ? -10.714 -10.560 -28.001 1.00 42.72 269 SER A O 1
ATOM 2114 N N . ILE A 1 270 ? -8.759 -9.514 -27.610 1.00 47.28 270 ILE A N 1
ATOM 2115 C CA . ILE A 1 270 ? -8.000 -10.125 -28.698 1.00 47.28 270 ILE A CA 1
ATOM 2116 C C . ILE A 1 270 ? -7.190 -11.248 -28.058 1.00 47.28 270 ILE A C 1
ATOM 2118 O O . ILE A 1 270 ? -6.409 -10.973 -27.150 1.00 47.28 270 ILE A O 1
ATOM 2122 N N . ASP A 1 271 ? -7.416 -12.478 -28.501 1.00 52.03 271 ASP A N 1
ATOM 2123 C CA . ASP A 1 271 ? -6.633 -13.664 -28.147 1.00 52.03 271 ASP A CA 1
ATOM 2124 C C . ASP A 1 271 ? -6.411 -14.452 -29.441 1.00 52.03 271 ASP A C 1
ATOM 2126 O O . ASP A 1 271 ? -7.182 -15.346 -29.784 1.00 52.03 271 ASP A O 1
ATOM 2130 N N . GLU A 1 272 ? -5.440 -14.000 -30.234 1.00 53.00 272 GLU A N 1
ATOM 2131 C CA . GLU A 1 272 ? -5.213 -14.492 -31.595 1.00 53.00 272 GLU A CA 1
ATOM 2132 C C . GLU A 1 272 ? -3.819 -15.117 -31.714 1.00 53.00 272 GLU A C 1
ATOM 2134 O O . GLU A 1 272 ? -2.810 -14.532 -31.300 1.00 53.00 272 GLU A O 1
ATOM 2139 N N . GLU A 1 273 ? -3.754 -16.302 -32.319 1.00 55.41 273 GLU A N 1
ATOM 2140 C CA . GLU A 1 273 ? -2.499 -16.953 -32.694 1.00 55.41 273 GLU A CA 1
ATOM 2141 C C . GLU A 1 273 ? -2.024 -16.374 -34.035 1.00 55.41 273 GLU A C 1
ATOM 2143 O O . GLU A 1 273 ? -2.728 -16.432 -35.044 1.00 55.41 273 GLU A O 1
ATOM 2148 N N . LEU A 1 274 ? -0.828 -15.778 -34.063 1.00 51.66 274 LEU A N 1
ATOM 2149 C CA . LEU A 1 274 ? -0.246 -15.278 -35.307 1.00 51.66 274 LEU A CA 1
ATOM 2150 C C . LEU A 1 274 ? 0.538 -16.407 -35.971 1.00 51.66 274 LEU A C 1
ATOM 2152 O O . LEU A 1 274 ? 1.515 -16.928 -35.418 1.00 51.66 274 LEU A O 1
ATOM 2156 N N . VAL A 1 275 ? 0.117 -16.741 -37.184 1.00 54.28 275 VAL A N 1
ATOM 2157 C CA . VAL A 1 275 ? 0.648 -17.864 -37.951 1.00 54.28 275 VAL A CA 1
ATOM 2158 C C . VAL A 1 275 ? 1.450 -17.338 -39.137 1.00 54.28 275 VAL A C 1
ATOM 2160 O O . VAL A 1 275 ? 0.989 -16.448 -39.855 1.00 54.28 275 VAL A O 1
ATOM 2163 N N . GLU A 1 276 ? 2.652 -17.871 -39.345 1.00 46.34 276 GLU A N 1
ATOM 2164 C CA . GLU A 1 276 ? 3.482 -17.561 -40.514 1.00 46.34 276 GLU A CA 1
ATOM 2165 C C . GLU A 1 276 ? 3.424 -18.751 -41.480 1.00 46.34 276 GLU A C 1
ATOM 2167 O O . GLU A 1 276 ? 3.481 -19.910 -41.065 1.00 46.34 276 GLU A O 1
ATOM 2172 N N . SER A 1 277 ? 3.232 -18.471 -42.771 1.00 48.69 277 SER A N 1
ATOM 2173 C CA . SER A 1 277 ? 3.064 -19.493 -43.806 1.00 48.69 277 SER A CA 1
ATOM 2174 C C . SER A 1 277 ? 4.313 -19.556 -44.677 1.00 48.69 277 SER A C 1
ATOM 2176 O O . SER A 1 277 ? 4.456 -18.744 -45.593 1.00 48.69 277 SER A O 1
ATOM 2178 N N . ASP A 1 278 ? 5.168 -20.554 -44.452 1.00 45.44 278 ASP A N 1
ATOM 2179 C CA . ASP A 1 278 ? 6.288 -20.865 -45.346 1.00 45.44 278 ASP A CA 1
ATOM 2180 C C . ASP A 1 278 ? 5.913 -22.018 -46.288 1.00 45.44 278 ASP A C 1
ATOM 2182 O O . ASP A 1 278 ? 6.163 -23.193 -46.028 1.00 45.44 278 ASP A O 1
ATOM 2186 N N . GLY A 1 279 ? 5.218 -21.672 -47.374 1.00 55.38 279 GLY A N 1
ATOM 2187 C CA . GLY A 1 279 ? 5.064 -22.498 -48.578 1.00 55.38 279 GLY A CA 1
ATOM 2188 C C . GLY A 1 279 ? 4.263 -23.808 -48.497 1.00 55.38 279 GLY A C 1
ATOM 2189 O O . GLY A 1 279 ? 3.730 -24.195 -49.533 1.00 55.38 279 GLY A O 1
ATOM 2190 N N . ASN A 1 280 ? 4.149 -24.493 -47.351 1.00 52.75 280 ASN A N 1
ATOM 2191 C CA . ASN A 1 280 ? 3.346 -25.722 -47.204 1.00 52.75 280 ASN A CA 1
ATOM 2192 C C . ASN A 1 280 ? 2.978 -26.138 -45.758 1.00 52.75 280 ASN A C 1
ATOM 2194 O O . ASN A 1 280 ? 2.236 -27.106 -45.604 1.00 52.75 280 ASN A O 1
ATOM 2198 N N . GLU A 1 281 ? 3.421 -25.433 -44.709 1.00 49.06 281 GLU A N 1
ATOM 2199 C CA . GLU A 1 281 ? 2.981 -25.676 -43.321 1.00 49.06 281 GLU A CA 1
ATOM 2200 C C . GLU A 1 281 ? 2.652 -24.354 -42.602 1.00 49.06 281 GLU A C 1
ATOM 2202 O O . GLU A 1 281 ? 3.386 -23.373 -42.726 1.00 49.06 281 GLU A O 1
ATOM 2207 N N . LEU A 1 282 ? 1.537 -24.328 -41.858 1.00 46.75 282 LEU A N 1
ATOM 2208 C CA . LEU A 1 282 ? 1.207 -23.247 -40.923 1.00 46.75 282 LEU A CA 1
ATOM 2209 C C . LEU A 1 282 ? 1.930 -23.523 -39.599 1.00 46.75 282 LEU A C 1
ATOM 2211 O O . LEU A 1 282 ? 1.592 -24.485 -38.909 1.00 46.75 282 LEU A O 1
ATOM 2215 N N . GLN A 1 283 ? 2.904 -22.686 -39.239 1.00 49.31 283 GLN A N 1
ATOM 2216 C CA . GLN A 1 283 ? 3.532 -22.733 -37.917 1.00 49.31 283 GLN A CA 1
ATOM 2217 C C . GLN A 1 283 ? 2.991 -21.604 -37.042 1.00 49.31 283 GLN A C 1
ATOM 2219 O O . GLN A 1 283 ? 3.026 -20.436 -37.432 1.00 49.31 283 GLN A O 1
ATOM 2224 N N . ASN A 1 284 ? 2.498 -21.950 -35.850 1.00 52.59 284 ASN A N 1
ATOM 2225 C CA . ASN A 1 284 ? 2.138 -20.976 -34.822 1.00 52.59 284 ASN A CA 1
ATOM 2226 C C . ASN A 1 284 ? 3.415 -20.317 -34.317 1.00 52.59 284 ASN A C 1
ATOM 2228 O O . ASN A 1 284 ? 4.201 -20.937 -33.604 1.00 52.59 284 ASN A O 1
ATOM 2232 N N . VAL A 1 285 ? 3.640 -19.066 -34.710 1.00 50.84 285 VAL A N 1
ATOM 2233 C CA . VAL A 1 285 ? 4.882 -18.378 -34.357 1.00 50.84 285 VAL A CA 1
ATOM 2234 C C . VAL A 1 285 ? 4.684 -17.557 -33.079 1.00 50.84 285 VAL A C 1
ATOM 2236 O O . VAL A 1 285 ? 5.658 -17.303 -32.366 1.00 50.84 285 VAL A O 1
ATOM 2239 N N . ARG A 1 286 ? 3.469 -17.035 -32.810 1.00 53.78 286 ARG A N 1
ATOM 2240 C CA . ARG A 1 286 ? 3.262 -15.957 -31.812 1.00 53.78 286 ARG A CA 1
ATOM 2241 C C . ARG A 1 286 ? 1.834 -15.904 -31.264 1.00 53.78 286 ARG A C 1
ATOM 2243 O O . ARG A 1 286 ? 0.907 -16.399 -31.900 1.00 53.78 286 ARG A O 1
ATOM 2250 N N . LYS A 1 287 ? 1.660 -15.218 -30.130 1.00 52.06 287 LYS A N 1
ATOM 2251 C CA . LYS A 1 287 ? 0.357 -14.947 -29.508 1.00 52.06 287 LYS A CA 1
ATOM 2252 C C . LYS A 1 287 ? 0.144 -13.436 -29.373 1.00 52.06 287 LYS A C 1
ATOM 2254 O O . LYS A 1 287 ? 1.047 -12.708 -28.960 1.00 52.06 287 LYS A O 1
ATOM 2259 N N . ALA A 1 288 ? -1.030 -12.944 -29.747 1.00 47.19 288 ALA A N 1
ATOM 2260 C CA . ALA A 1 288 ? -1.415 -11.550 -29.562 1.00 47.19 288 ALA A CA 1
ATOM 2261 C C . ALA A 1 288 ? -2.571 -11.473 -28.566 1.00 47.19 288 ALA A C 1
ATOM 2263 O O . ALA A 1 288 ? -3.682 -11.909 -28.856 1.00 47.19 288 ALA A O 1
ATOM 2264 N N . GLU A 1 289 ? -2.296 -10.888 -27.402 1.00 47.38 289 GLU A N 1
ATOM 2265 C CA . GLU A 1 289 ? -3.280 -10.650 -26.353 1.00 47.38 289 GLU A CA 1
ATOM 2266 C C . GLU A 1 289 ? -3.536 -9.146 -26.245 1.00 47.38 289 GLU A C 1
ATOM 2268 O O . GLU A 1 289 ? -2.611 -8.341 -26.099 1.00 47.38 289 GLU A O 1
ATOM 2273 N N . GLY A 1 290 ? -4.786 -8.712 -26.346 1.00 47.38 290 GLY A N 1
ATOM 2274 C CA . GLY A 1 290 ? -5.071 -7.286 -26.442 1.00 47.38 290 GLY A CA 1
ATOM 2275 C C . GLY A 1 290 ? -6.482 -6.894 -26.067 1.00 47.38 290 GLY A C 1
ATOM 2276 O O . GLY A 1 290 ? -7.386 -7.712 -25.935 1.00 47.38 290 GLY A O 1
ATOM 2277 N N . VAL A 1 291 ? -6.653 -5.592 -25.901 1.00 46.03 291 VAL A N 1
ATOM 2278 C CA . VAL A 1 291 ? -7.919 -4.950 -25.592 1.00 46.03 291 VAL A CA 1
ATOM 2279 C C . VAL A 1 291 ? -8.192 -3.942 -26.679 1.00 46.03 291 VAL A C 1
ATOM 2281 O O . VAL A 1 291 ? -7.460 -2.963 -26.866 1.00 46.03 291 VAL A O 1
ATOM 2284 N N . TYR A 1 292 ? -9.268 -4.195 -27.397 1.00 47.69 292 TYR A N 1
ATOM 2285 C CA . TYR A 1 292 ? -9.795 -3.263 -28.363 1.00 47.69 292 TYR A CA 1
ATOM 2286 C C . TYR A 1 292 ? -10.924 -2.476 -27.718 1.00 47.69 292 TYR A C 1
ATOM 2288 O O . TYR A 1 292 ? -11.845 -3.076 -27.160 1.00 47.69 292 TYR A O 1
ATOM 2296 N N . VAL A 1 293 ? -10.831 -1.148 -27.767 1.00 49.94 293 VAL A N 1
ATOM 2297 C CA . VAL A 1 293 ? -11.824 -0.247 -27.186 1.00 49.94 293 VAL A CA 1
ATOM 2298 C C . VAL A 1 293 ? -12.325 0.692 -28.284 1.00 49.94 293 VAL A C 1
ATOM 2300 O O . VAL A 1 293 ? -11.590 1.545 -28.787 1.00 49.94 293 VAL A O 1
ATOM 2303 N N . VAL A 1 294 ? -13.583 0.504 -28.691 1.00 49.72 294 VAL A N 1
ATOM 2304 C CA . VAL A 1 294 ? -14.246 1.345 -29.705 1.00 49.72 294 VAL A CA 1
ATOM 2305 C C . VAL A 1 294 ? -14.961 2.491 -29.017 1.00 49.72 294 VAL A C 1
ATOM 2307 O O . VAL A 1 294 ? -16.008 2.260 -28.432 1.00 49.72 294 VAL A O 1
ATOM 2310 N N . SER A 1 295 ? -14.443 3.713 -29.098 1.00 48.53 295 SER A N 1
ATOM 2311 C CA . SER A 1 295 ? -15.129 4.887 -28.550 1.00 48.53 295 SER A CA 1
ATOM 2312 C C . SER A 1 295 ? -16.287 5.281 -29.477 1.00 48.53 295 SER A C 1
ATOM 2314 O O . SER A 1 295 ? -16.039 5.697 -30.610 1.00 48.53 295 SER A O 1
ATOM 2316 N N . SER A 1 296 ? -17.551 5.116 -29.060 1.00 45.66 296 SER A N 1
ATOM 2317 C CA . SER A 1 296 ? -18.702 5.416 -29.931 1.00 45.66 296 SER A CA 1
ATOM 2318 C C . SER A 1 296 ? -19.419 6.739 -29.623 1.00 45.66 296 SER A C 1
ATOM 2320 O O . SER A 1 296 ? -19.978 6.905 -28.539 1.00 45.66 296 SER A O 1
ATOM 2322 N N . GLU A 1 297 ? -19.527 7.583 -30.654 1.00 43.16 297 GLU A N 1
ATOM 2323 C CA . GLU A 1 297 ? -20.782 8.243 -31.073 1.00 43.16 297 GLU A CA 1
ATOM 2324 C C . GLU A 1 297 ? -20.882 8.290 -32.623 1.00 43.16 297 GLU A C 1
ATOM 2326 O O . GLU A 1 297 ? -21.979 8.241 -33.169 1.00 43.16 297 GLU A O 1
ATOM 2331 N N . ASP A 1 298 ? -19.748 8.260 -33.345 1.00 52.97 298 ASP A N 1
ATOM 2332 C CA . ASP A 1 298 ? -19.652 8.299 -34.821 1.00 52.97 298 ASP A CA 1
ATOM 2333 C C . ASP A 1 298 ? -18.790 7.177 -35.456 1.00 52.97 298 ASP A C 1
ATOM 2335 O O . ASP A 1 298 ? -18.720 7.063 -36.678 1.00 52.97 298 ASP A O 1
ATOM 2339 N N . GLY A 1 299 ? -18.114 6.352 -34.644 1.00 52.78 299 GLY A N 1
ATOM 2340 C CA . GLY A 1 299 ? -17.239 5.268 -35.106 1.00 52.78 299 GLY A CA 1
ATOM 2341 C C . GLY A 1 299 ? -15.899 5.722 -35.702 1.00 52.78 299 GLY A C 1
ATOM 2342 O O . GLY A 1 299 ? -15.259 4.942 -36.403 1.00 52.78 299 GLY A O 1
ATOM 2343 N N . SER A 1 300 ? -15.451 6.963 -35.466 1.00 49.47 300 SER A N 1
ATOM 2344 C CA . SER A 1 300 ? -14.234 7.507 -36.098 1.00 49.47 300 SER A CA 1
ATOM 2345 C C . SER A 1 300 ? -12.951 7.342 -35.267 1.00 49.47 300 SER A C 1
ATOM 2347 O O . SER A 1 300 ? -11.845 7.444 -35.804 1.00 49.47 300 SER A O 1
ATOM 2349 N N . SER A 1 301 ? -13.057 7.046 -33.967 1.00 46.53 301 SER A N 1
ATOM 2350 C CA . SER A 1 301 ? -11.917 6.956 -33.044 1.00 46.53 301 SER A CA 1
ATOM 2351 C C . SER A 1 301 ? -11.842 5.593 -32.357 1.00 46.53 301 SER A C 1
ATOM 2353 O O . SER A 1 301 ? -12.701 5.233 -31.558 1.00 46.53 301 SER A O 1
ATOM 2355 N N . HIS A 1 302 ? -10.755 4.869 -32.608 1.00 54.69 302 HIS A N 1
ATOM 2356 C CA . HIS A 1 302 ? -10.513 3.529 -32.081 1.00 54.69 302 HIS A CA 1
ATOM 2357 C C . HIS A 1 302 ? -9.240 3.533 -31.241 1.00 54.69 302 HIS A C 1
ATOM 2359 O O . HIS A 1 302 ? -8.194 3.988 -31.707 1.00 54.69 302 HIS A O 1
ATOM 2365 N N . MET A 1 303 ? -9.300 3.044 -30.004 1.00 49.97 303 MET A N 1
ATOM 2366 C CA . MET A 1 303 ? -8.109 2.877 -29.178 1.00 49.97 303 MET A CA 1
ATOM 2367 C C . MET A 1 303 ? -7.752 1.399 -29.101 1.00 49.97 303 MET A C 1
ATOM 2369 O O . MET A 1 303 ? -8.572 0.550 -28.753 1.00 49.97 303 MET A O 1
ATOM 2373 N N . VAL A 1 304 ? -6.511 1.099 -29.460 1.00 49.28 304 VAL A N 1
ATOM 2374 C CA . VAL A 1 304 ? -5.989 -0.261 -29.525 1.00 49.28 304 VAL A CA 1
ATOM 2375 C C . VAL A 1 304 ? -4.862 -0.366 -28.509 1.00 49.28 304 VAL A C 1
ATOM 2377 O O . VAL A 1 304 ? -3.853 0.335 -28.625 1.00 49.28 304 VAL A O 1
ATOM 2380 N N . ALA A 1 305 ? -5.052 -1.216 -27.501 1.00 46.44 305 ALA A N 1
ATOM 2381 C CA . ALA A 1 305 ? -4.012 -1.604 -26.559 1.00 46.44 305 ALA A CA 1
ATOM 2382 C C . ALA A 1 305 ? -3.706 -3.088 -26.783 1.00 46.44 305 ALA A C 1
ATOM 2384 O O . ALA A 1 305 ? -4.457 -3.950 -26.341 1.00 46.44 305 ALA A O 1
ATOM 2385 N N . VAL A 1 306 ? -2.634 -3.395 -27.508 1.00 47.94 306 VAL A N 1
ATOM 2386 C CA . VAL A 1 306 ? -2.274 -4.773 -27.880 1.00 47.94 306 VAL A CA 1
ATOM 2387 C C . VAL A 1 306 ? -0.919 -5.117 -27.287 1.00 47.94 306 VAL A C 1
ATOM 2389 O O . VAL A 1 306 ? 0.029 -4.340 -27.396 1.00 47.94 306 VAL A O 1
ATOM 2392 N N . THR A 1 307 ? -0.830 -6.290 -26.672 1.00 40.00 307 THR A N 1
ATOM 2393 C CA . THR A 1 307 ? 0.427 -6.919 -26.276 1.00 40.00 307 THR A CA 1
ATOM 2394 C C . THR A 1 307 ? 0.668 -8.093 -27.214 1.00 40.00 307 THR A C 1
ATOM 2396 O O . THR A 1 307 ? 0.008 -9.124 -27.127 1.00 40.00 307 THR A O 1
ATOM 2399 N N . ALA A 1 308 ? 1.606 -7.936 -28.141 1.00 46.72 308 ALA A N 1
ATOM 2400 C CA . ALA A 1 308 ? 2.065 -9.051 -28.960 1.00 46.72 308 ALA A CA 1
ATOM 2401 C C . ALA A 1 308 ? 3.243 -9.721 -28.246 1.00 46.72 308 ALA A C 1
ATOM 2403 O O . ALA A 1 308 ? 4.239 -9.048 -27.967 1.00 46.72 308 ALA A O 1
ATOM 2404 N N . SER A 1 309 ? 3.126 -11.009 -27.924 1.00 49.44 309 SER A N 1
ATOM 2405 C CA . SER A 1 309 ? 4.207 -11.811 -27.351 1.00 49.44 309 SER A CA 1
ATOM 2406 C C . SER A 1 309 ? 4.850 -12.670 -28.432 1.00 49.44 309 SER A C 1
ATOM 2408 O O . SER A 1 309 ? 4.190 -13.328 -29.241 1.00 49.44 309 SER A O 1
ATOM 2410 N N . PHE A 1 310 ? 6.176 -12.630 -28.461 1.00 50.84 310 PHE A N 1
ATOM 2411 C CA . PHE A 1 310 ? 6.981 -13.345 -29.432 1.00 50.84 310 PHE A CA 1
ATOM 2412 C C . PHE A 1 310 ? 7.714 -14.452 -28.653 1.00 50.84 310 PHE A C 1
ATOM 2414 O O . PHE A 1 310 ? 8.628 -14.145 -27.898 1.00 50.84 310 PHE A O 1
ATOM 2421 N N . PHE A 1 311 ? 7.288 -15.712 -28.837 1.00 48.00 311 PHE A N 1
ATOM 2422 C CA . PHE A 1 311 ? 7.809 -16.976 -28.263 1.00 48.00 311 PHE A CA 1
ATOM 2423 C C . PHE A 1 311 ? 7.232 -17.497 -26.923 1.00 48.00 311 PHE A C 1
ATOM 2425 O O . PHE A 1 311 ? 6.794 -16.750 -26.054 1.00 48.00 311 PHE A O 1
ATOM 2432 N N . GLU A 1 312 ? 7.235 -18.836 -26.792 1.00 46.84 312 GLU A N 1
ATOM 2433 C CA . GLU A 1 312 ? 6.577 -19.654 -25.749 1.00 46.84 312 GLU A CA 1
ATOM 2434 C C . GLU A 1 312 ? 7.156 -19.529 -24.325 1.00 46.84 312 GLU A C 1
ATOM 2436 O O . GLU A 1 312 ? 6.544 -20.012 -23.370 1.00 46.84 312 GLU A O 1
ATOM 2441 N N . SER A 1 313 ? 8.312 -18.891 -24.125 1.00 42.50 313 SER A N 1
ATOM 2442 C CA . SER A 1 313 ? 8.855 -18.669 -22.780 1.00 42.50 313 SER A CA 1
ATOM 2443 C C . SER A 1 313 ? 8.330 -17.349 -22.223 1.00 42.50 313 SER A C 1
ATOM 2445 O O . SER A 1 313 ? 8.760 -16.275 -22.636 1.00 42.50 313 SER A O 1
ATOM 2447 N N . GLY A 1 314 ? 7.370 -17.456 -21.306 1.00 48.72 314 GLY A N 1
ATOM 2448 C CA . GLY A 1 314 ? 6.601 -16.348 -20.754 1.00 48.72 314 GLY A CA 1
ATOM 2449 C C . GLY A 1 314 ? 7.369 -15.046 -20.481 1.00 48.72 314 GLY A C 1
ATOM 2450 O O . GLY A 1 314 ? 8.399 -15.026 -19.820 1.00 4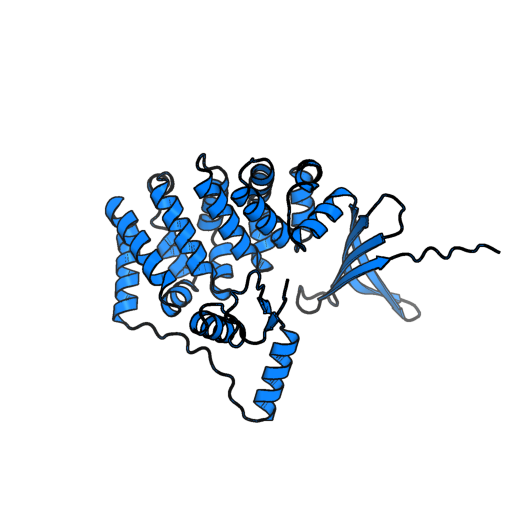8.72 314 GLY A O 1
ATOM 2451 N N . TYR A 1 315 ? 6.738 -13.954 -20.915 1.00 48.88 315 TYR A N 1
ATOM 2452 C CA . TYR A 1 315 ? 6.814 -12.603 -20.348 1.00 48.88 315 TYR A CA 1
ATOM 2453 C C . TYR A 1 315 ? 8.122 -11.796 -20.418 1.00 48.88 315 TYR A C 1
ATOM 2455 O O . TYR A 1 315 ? 8.206 -10.809 -19.688 1.00 48.88 315 TYR A O 1
ATOM 2463 N N . GLU A 1 316 ? 9.078 -12.083 -21.308 1.00 44.00 316 GLU A N 1
ATOM 2464 C CA . GLU A 1 316 ? 10.254 -11.191 -21.440 1.00 44.00 316 GLU A CA 1
ATOM 2465 C C . GLU A 1 316 ? 10.292 -10.320 -22.710 1.00 44.00 316 GLU A C 1
ATOM 2467 O O . GLU A 1 316 ? 10.594 -9.136 -22.584 1.00 44.00 316 GLU A O 1
ATOM 2472 N N . ASP A 1 317 ? 9.829 -10.785 -23.877 1.00 43.69 317 ASP A N 1
ATOM 2473 C CA . ASP A 1 317 ? 9.849 -9.980 -25.114 1.00 43.69 317 ASP A CA 1
ATOM 2474 C C . ASP A 1 317 ? 8.439 -9.765 -25.695 1.00 43.69 317 ASP A C 1
ATOM 2476 O O . ASP A 1 317 ? 7.986 -10.436 -26.625 1.00 43.69 317 ASP A O 1
ATOM 2480 N N . GLY A 1 318 ? 7.705 -8.814 -25.108 1.00 44.34 318 GLY A N 1
ATOM 2481 C CA . GLY A 1 318 ? 6.372 -8.408 -25.563 1.00 44.34 318 GLY A CA 1
ATOM 2482 C C . GLY A 1 318 ? 6.344 -6.976 -26.096 1.00 44.34 318 GLY A C 1
ATOM 2483 O O . GLY A 1 318 ? 6.703 -6.036 -25.383 1.00 44.34 318 GLY A O 1
ATOM 2484 N N . LEU A 1 319 ? 5.858 -6.778 -27.325 1.00 38.34 319 LEU A N 1
ATOM 2485 C CA . LEU A 1 319 ? 5.619 -5.439 -27.866 1.00 38.34 319 LEU A CA 1
ATOM 2486 C C . LEU A 1 319 ? 4.259 -4.939 -27.370 1.00 38.34 319 LEU A C 1
ATOM 2488 O O . LEU A 1 319 ? 3.209 -5.426 -27.790 1.00 38.34 319 LEU A O 1
ATOM 2492 N N . ARG A 1 320 ? 4.287 -3.955 -26.467 1.00 43.72 320 ARG A N 1
ATOM 2493 C CA . ARG A 1 320 ? 3.087 -3.276 -25.965 1.00 43.72 320 ARG A CA 1
ATOM 2494 C C . ARG A 1 320 ? 2.809 -2.055 -26.834 1.00 43.72 320 ARG A C 1
ATOM 2496 O O . ARG A 1 320 ? 3.520 -1.053 -26.758 1.00 43.72 320 ARG A O 1
ATOM 2503 N N . LEU A 1 321 ? 1.782 -2.146 -27.667 1.00 40.19 321 LEU A N 1
ATOM 2504 C CA . LEU A 1 321 ? 1.344 -1.077 -28.554 1.00 40.19 321 LEU A CA 1
ATOM 2505 C C . LEU A 1 321 ? 0.125 -0.387 -27.952 1.00 40.19 321 LEU A C 1
ATOM 2507 O O . LEU A 1 321 ? -0.889 -1.022 -27.674 1.00 40.19 321 LEU A O 1
ATOM 2511 N N . PHE A 1 322 ? 0.235 0.927 -27.774 1.00 41.91 322 PHE A N 1
ATOM 2512 C CA . PHE A 1 322 ? -0.877 1.792 -27.412 1.00 41.91 322 PHE A CA 1
ATOM 2513 C C . PHE A 1 322 ? -1.056 2.826 -28.516 1.00 41.91 322 PHE A C 1
ATOM 2515 O O . PHE A 1 322 ? -0.191 3.680 -28.726 1.00 41.91 322 PHE A O 1
ATOM 2522 N N . GLY A 1 323 ? -2.163 2.725 -29.245 1.00 42.66 323 GLY A N 1
ATOM 2523 C CA . GLY A 1 323 ? -2.445 3.584 -30.385 1.00 42.66 323 GLY A CA 1
ATOM 2524 C C . GLY A 1 323 ? -3.871 4.105 -30.354 1.00 42.66 323 GLY A C 1
ATOM 2525 O O . GLY A 1 323 ? -4.810 3.362 -30.075 1.00 42.66 323 GLY A O 1
ATOM 2526 N N . LYS A 1 324 ? -4.038 5.388 -30.680 1.00 45.19 324 LYS A N 1
ATOM 2527 C CA . LYS A 1 324 ? -5.330 5.950 -31.072 1.00 45.19 324 LYS A CA 1
ATOM 2528 C C . LYS A 1 324 ? -5.390 5.938 -32.597 1.00 45.19 324 LYS A C 1
ATOM 2530 O O . LYS A 1 324 ? -4.752 6.763 -33.246 1.00 45.19 324 LYS A O 1
ATOM 2535 N N . HIS A 1 325 ? -6.129 4.996 -33.163 1.00 45.44 325 HIS A N 1
ATOM 2536 C CA . HIS A 1 325 ? -6.434 4.955 -34.583 1.00 45.44 325 HIS A CA 1
ATOM 2537 C C . HIS A 1 325 ? -7.627 5.875 -34.872 1.00 45.44 325 HIS A C 1
ATOM 2539 O O . HIS A 1 325 ? -8.762 5.592 -34.488 1.00 45.44 325 HIS A O 1
ATOM 2545 N N . MET A 1 326 ? -7.361 7.003 -35.529 1.00 44.97 326 MET A N 1
ATOM 2546 C CA . MET A 1 326 ? -8.400 7.900 -36.035 1.00 44.97 326 MET A CA 1
ATOM 2547 C C . MET A 1 326 ? -8.665 7.545 -37.496 1.00 44.97 326 MET A C 1
ATOM 2549 O O . MET A 1 326 ? -7.771 7.670 -38.332 1.00 44.97 326 MET A O 1
ATOM 2553 N N . VAL A 1 327 ? -9.881 7.100 -37.803 1.00 48.34 327 VAL A N 1
ATOM 2554 C CA . VAL A 1 327 ? -10.327 6.939 -39.186 1.00 48.34 327 VAL A CA 1
ATOM 2555 C C . VAL A 1 327 ? -10.540 8.345 -39.731 1.00 48.34 327 VAL A C 1
ATOM 2557 O O . VAL A 1 327 ? -11.460 9.047 -39.317 1.00 48.34 327 VAL A O 1
ATOM 2560 N N . ALA A 1 328 ? -9.660 8.789 -40.628 1.00 46.47 328 ALA A N 1
ATOM 2561 C CA . ALA A 1 328 ? -9.900 10.014 -41.371 1.00 46.47 328 ALA A CA 1
ATOM 2562 C C . ALA A 1 328 ? -11.154 9.806 -42.231 1.00 46.47 328 ALA A C 1
ATOM 2564 O O . ALA A 1 328 ? -11.152 8.983 -43.148 1.00 46.47 328 ALA A O 1
ATOM 2565 N N . LEU A 1 329 ? -12.229 10.536 -41.930 1.00 44.00 329 LEU A N 1
ATOM 2566 C CA . LEU A 1 329 ? -13.353 10.671 -42.847 1.00 44.00 329 LEU A CA 1
ATOM 2567 C C . LEU A 1 329 ? -12.838 11.439 -44.069 1.00 44.00 329 LEU A C 1
ATOM 2569 O O . LEU A 1 329 ? -12.656 12.654 -44.014 1.00 44.00 329 LEU A O 1
ATOM 2573 N N . TYR A 1 330 ? -12.546 10.727 -45.157 1.00 42.59 330 TYR A N 1
ATOM 2574 C CA . TYR A 1 330 ? -12.393 11.366 -46.457 1.00 42.59 330 TYR A CA 1
ATOM 2575 C C . TYR A 1 330 ? -13.772 11.866 -46.881 1.00 42.59 330 TYR A C 1
ATOM 2577 O O . TYR A 1 330 ? -14.618 11.091 -47.324 1.00 42.59 330 TYR A O 1
ATOM 2585 N N . ASP A 1 331 ? -13.999 13.164 -46.705 1.00 38.69 331 ASP A N 1
ATOM 2586 C CA . ASP A 1 331 ? -15.150 13.856 -47.268 1.00 38.69 331 ASP A CA 1
ATOM 2587 C C . ASP A 1 331 ? -14.919 13.955 -48.785 1.00 38.69 331 ASP A C 1
ATOM 2589 O O . ASP A 1 331 ? -14.234 14.850 -49.280 1.00 38.69 331 ASP A O 1
ATOM 2593 N N . PHE A 1 332 ? -15.411 12.969 -49.538 1.00 44.47 332 PHE A N 1
ATOM 2594 C CA . PHE A 1 332 ? -15.584 13.118 -50.979 1.00 44.47 332 PHE A CA 1
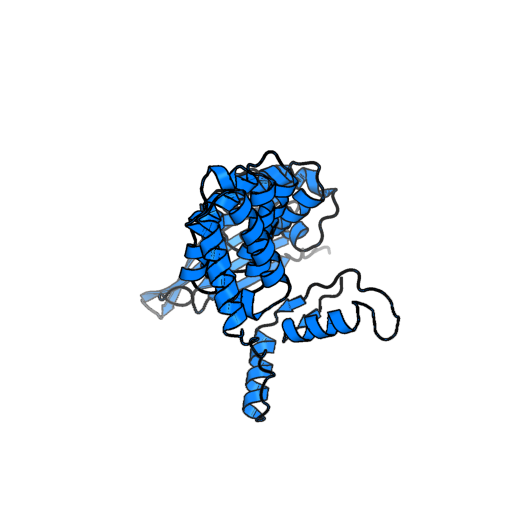ATOM 2595 C C . PHE A 1 332 ? -16.826 13.981 -51.200 1.00 44.47 332 PHE A C 1
ATOM 2597 O O . PHE A 1 332 ? -17.952 13.482 -51.191 1.00 44.47 332 PHE A O 1
ATOM 2604 N N . ARG A 1 333 ? -16.619 15.281 -51.410 1.00 37.53 333 ARG A N 1
ATOM 2605 C CA . ARG A 1 333 ? -17.605 16.141 -52.067 1.00 37.53 333 ARG A CA 1
ATOM 2606 C C . ARG A 1 333 ? -16.959 16.821 -53.270 1.00 37.53 333 ARG A C 1
ATOM 2608 O O . ARG A 1 333 ? -15.875 17.386 -53.148 1.00 37.53 333 ARG A O 1
ATOM 2615 N N . GLU A 1 334 ? -17.638 16.643 -54.402 1.00 37.03 334 GLU A N 1
ATOM 2616 C CA . GLU A 1 334 ? -17.365 17.158 -55.752 1.00 37.03 334 GLU A CA 1
ATOM 2617 C C . GLU A 1 334 ? -17.230 18.682 -55.833 1.00 37.03 334 GLU A C 1
ATOM 2619 O O . GLU A 1 334 ? -17.905 19.388 -55.044 1.00 37.03 334 GLU A O 1
#

Secondary structure (DSSP, 8-state):
-EEEEES-HHHHHHHHHHTTTB-TTT--B-S-EEEEE-HHHHHHHHHHHHHHT------------HHHHHHHHHHHHHTTS-HHHHHHHHHHHHHHHHH-HHHHHHTSSHHHHHHHHTT--HHHHH-HHHHHHHHHHHHHHTTSHHHHHHHHH-HHHHHHHHHHHT-S-HHHHHHHHHHHHHHTTSHHHHHHHHHTTHHHHHHHHHTSS-HHHHHHHHHHHHHHTTSHHHHHHHHHTTHHHHHHHHTTS-PPTTHHHHHHHHHHEEEEEEEEEEEEEETTEEEEEEEEEEEEEEE-SSS-EEEEEEEEEESSSTTSSEEEEEEEEE--------

Foldseek 3Di:
DDEDEDQDPVVVVVVCVVLVQADPPPRHHDPDYDYDYDVVVNVVVVVVCVVVVNDDPPPPQPDDDPVNVVLLVVLLVLLLPDLVSVLVSLQVLLVCLQPHSNSLVVLLDLVNVCSNQVSDDPVSLVDPSSLLSVLSSLVSSLVDVSNLLSQLPDPSNLLSLLVQLVDPDLSSVLSSLQSLLSSLLDPNSLVSNLVSCSLLSLLVQLQDPDPSSVLSSLSNLVSSVVDVSSLVSNVVSVSLVSLVVCLPPDDDPPSNVVNLLSNQWPWDWAWDFDWDDDPPDTDRFWTKTWTKTQRDDPRFWTWTFIWIDGDDPPDDDTDTDTDIHGRPPPPDDD

Sequence (334 aa):
MVVLQSFDRGVIQGWWDDIQKRYPETYEVFKHCVLVPHFLLQNQISDWCKLNGVDLPTTHEEELTKETRNSIIALLMKLSLSTPEQKGALKELCQLAQRSSGVRTLFGKIQMIENLMHPLSSVSLADTEFRNDLLLLLQHLSVLDKNKIFLGENEKIMVFLVDSLKSCSAQVRIKAAGTLASFACLDSNKHIIGNSGAIKFLVSLLKEEDQLGLKTAGSAIYKLCFLHENIVRTVQEGAVEIILDLSAIGFSFPTRATLQELKYGSVTSIDEELVESDGNELQNVRKAEGVYVVSSEDGSSHMVAVTASFFESGYEDGLRLFGKHMVALYDFRE

InterPro domains:
  IPR011989 Armadillo-like helical [G3DSA:1.25.10.10] (58-261)
  IPR013083 Zinc finger, RING/FYVE/PHD-type [G3DSA:3.30.40.10] (4-55)
  IPR016024 Armadillo-type fold [SSF48371] (76-247)
  IPR058678 U-box domain-containing protein-like, ARM repeat region [PF25598] (73-257)

pLDDT: mean 71.59, std 20.53, range [27.66, 97.94]

Organism: Vigna radiata var. radiata (NCBI:txid3916)

Radius of gyration: 23.41 Å; chains: 1; bounding box: 57×59×81 Å